Protein AF-A0A4Q5LNI3-F1 (afdb_monomer)

Mean predicted aligned error: 9.98 Å

Structure (mmCIF, N/CA/C/O backbone):
data_AF-A0A4Q5LNI3-F1
#
_entry.id   AF-A0A4Q5LNI3-F1
#
loop_
_atom_site.group_PDB
_atom_site.id
_atom_site.type_symbol
_atom_site.label_atom_id
_atom_site.label_alt_id
_atom_site.label_comp_id
_atom_site.label_asym_id
_atom_site.label_entity_id
_atom_site.label_seq_id
_atom_site.pdbx_PDB_ins_code
_atom_site.Cartn_x
_atom_site.Cartn_y
_atom_site.Cartn_z
_atom_site.occupancy
_atom_site.B_iso_or_equiv
_atom_site.auth_seq_id
_atom_site.auth_comp_id
_atom_site.auth_asym_id
_atom_site.auth_atom_id
_atom_site.pdbx_PDB_model_num
ATOM 1 N N . MET A 1 1 ? 45.271 51.015 -25.704 1.00 35.38 1 MET A N 1
ATOM 2 C CA . MET A 1 1 ? 46.399 51.239 -26.641 1.00 35.38 1 MET A CA 1
ATOM 3 C C . MET A 1 1 ? 47.515 50.268 -26.246 1.00 35.38 1 MET A C 1
ATOM 5 O O . MET A 1 1 ? 47.904 50.309 -25.094 1.00 35.38 1 MET A O 1
ATOM 9 N N . LYS A 1 2 ? 47.741 49.176 -27.008 1.00 35.06 2 LYS A N 1
ATOM 10 C CA . LYS A 1 2 ? 48.962 48.894 -27.824 1.00 35.06 2 LYS A CA 1
ATOM 11 C C . LYS A 1 2 ? 50.267 49.174 -27.033 1.00 35.06 2 LYS A C 1
ATOM 13 O O . LYS A 1 2 ? 50.445 50.313 -26.642 1.00 35.06 2 LYS A O 1
ATOM 18 N N . LYS A 1 3 ? 51.233 48.271 -26.796 1.00 32.59 3 LYS A N 1
ATOM 19 C CA . LYS A 1 3 ? 51.842 47.170 -27.586 1.00 32.59 3 LYS A CA 1
ATOM 20 C C . LYS A 1 3 ? 52.543 46.179 -26.620 1.00 32.59 3 LYS A C 1
ATOM 22 O O . LYS A 1 3 ? 53.008 46.601 -25.573 1.00 32.59 3 LYS A O 1
ATOM 27 N N . LEU A 1 4 ? 52.470 44.865 -26.847 1.00 38.88 4 LEU A N 1
ATOM 28 C CA . LEU A 1 4 ? 53.516 44.003 -27.440 1.00 38.88 4 LEU A CA 1
ATOM 29 C C . LEU A 1 4 ? 54.930 44.157 -26.830 1.00 38.88 4 LEU A C 1
ATOM 31 O O . LEU A 1 4 ? 55.641 45.099 -27.169 1.00 38.88 4 LEU A O 1
ATOM 35 N N . ILE A 1 5 ? 55.357 43.171 -26.031 1.00 39.84 5 ILE A N 1
ATOM 36 C CA . ILE A 1 5 ? 56.771 42.836 -25.805 1.00 39.84 5 ILE A CA 1
ATOM 37 C C . ILE A 1 5 ? 56.945 41.342 -26.097 1.00 39.84 5 ILE A C 1
ATOM 39 O O . ILE A 1 5 ? 56.262 40.492 -25.531 1.00 39.84 5 ILE A O 1
ATOM 43 N N . PHE A 1 6 ? 57.844 41.076 -27.038 1.00 37.91 6 PHE A N 1
ATOM 44 C CA . PHE A 1 6 ? 58.367 39.780 -27.451 1.00 37.91 6 PHE A CA 1
ATOM 45 C C . PHE A 1 6 ? 59.518 39.416 -26.501 1.00 37.91 6 PHE A C 1
ATOM 47 O O . PHE A 1 6 ? 60.399 40.252 -26.305 1.00 37.91 6 PHE A O 1
ATOM 54 N N . ILE A 1 7 ? 59.562 38.197 -25.954 1.00 40.41 7 ILE A N 1
ATOM 55 C CA . ILE A 1 7 ? 60.791 37.651 -25.354 1.00 40.41 7 ILE A CA 1
ATOM 56 C C . ILE A 1 7 ? 61.081 36.272 -25.945 1.00 40.41 7 ILE A C 1
ATOM 58 O O . ILE A 1 7 ? 60.211 35.409 -26.043 1.00 40.41 7 ILE A O 1
ATOM 62 N N . MET A 1 8 ? 62.336 36.157 -26.381 1.00 33.81 8 MET A N 1
ATOM 63 C CA . MET A 1 8 ? 62.997 35.027 -27.016 1.00 33.81 8 MET A CA 1
ATOM 64 C C . MET A 1 8 ? 63.130 33.789 -26.123 1.00 33.81 8 MET A C 1
ATOM 66 O O . MET A 1 8 ? 63.242 33.856 -24.904 1.00 33.81 8 MET A O 1
ATOM 70 N N . VAL A 1 9 ? 63.218 32.674 -26.844 1.00 42.59 9 VAL A N 1
ATOM 71 C CA . VAL A 1 9 ? 63.648 31.318 -26.492 1.00 42.59 9 VAL A CA 1
ATOM 72 C C . VAL A 1 9 ? 64.916 31.264 -25.629 1.00 42.59 9 VAL A C 1
ATOM 74 O O . VAL A 1 9 ? 65.899 31.933 -25.930 1.00 42.59 9 VAL A O 1
ATOM 77 N N . LEU A 1 10 ? 64.941 30.325 -24.675 1.00 35.72 10 LEU A N 1
ATOM 78 C CA . LEU A 1 10 ? 66.159 29.635 -24.240 1.00 35.72 10 LEU A CA 1
ATOM 79 C C . LEU A 1 10 ? 65.867 28.137 -24.064 1.00 35.72 10 LEU A C 1
ATOM 81 O O . LEU A 1 10 ? 65.016 27.734 -23.275 1.00 35.72 10 LEU A O 1
ATOM 85 N N . PHE A 1 11 ? 66.585 27.329 -24.845 1.00 39.09 11 PHE A N 1
ATOM 86 C CA . PHE A 1 11 ? 66.716 25.885 -24.690 1.00 39.09 11 PHE A CA 1
ATOM 87 C C . PHE A 1 11 ? 67.568 25.575 -23.452 1.00 39.09 11 PHE A C 1
ATOM 89 O O . PHE A 1 11 ? 68.676 26.090 -23.329 1.00 39.09 11 PHE A O 1
ATOM 96 N N . ALA A 1 12 ? 67.112 24.651 -22.608 1.00 35.78 12 ALA A N 1
ATOM 97 C CA . ALA A 1 12 ? 67.992 23.855 -21.760 1.00 35.78 12 ALA A CA 1
ATOM 98 C C . ALA A 1 12 ? 67.413 22.442 -21.630 1.00 35.78 12 ALA A C 1
ATOM 100 O O . ALA A 1 12 ? 66.270 22.243 -21.221 1.00 35.78 12 ALA A O 1
ATOM 101 N N . ALA A 1 13 ? 68.211 21.475 -22.070 1.00 40.91 13 ALA A N 1
ATOM 102 C CA . ALA A 1 13 ? 67.906 20.058 -22.119 1.00 40.91 13 ALA A CA 1
ATOM 103 C C . ALA A 1 13 ? 67.798 19.432 -20.722 1.00 40.91 13 ALA A C 1
ATOM 105 O O . ALA A 1 13 ? 68.581 19.763 -19.836 1.00 40.91 13 ALA A O 1
ATOM 106 N N . CYS A 1 14 ? 66.938 18.421 -20.579 1.00 31.03 14 CYS A N 1
ATOM 107 C CA . CYS A 1 14 ? 67.191 17.328 -19.646 1.00 31.03 14 CYS A CA 1
ATOM 108 C C . CYS A 1 14 ? 66.670 16.000 -20.209 1.00 31.03 14 CYS A C 1
ATOM 110 O O . CYS A 1 14 ? 65.587 15.920 -20.784 1.00 31.03 14 CYS A O 1
ATOM 112 N N . LYS A 1 15 ? 67.532 14.991 -20.087 1.00 35.25 15 LYS A N 1
ATOM 113 C CA . LYS A 1 15 ? 67.453 13.636 -20.638 1.00 35.25 15 LYS A CA 1
ATOM 114 C C . LYS A 1 15 ? 66.282 12.833 -20.056 1.00 35.25 15 LYS A C 1
ATOM 116 O O . LYS A 1 15 ? 65.996 12.925 -18.866 1.00 35.25 15 LYS A O 1
ATOM 121 N N . SER A 1 16 ? 65.681 11.991 -20.896 1.00 40.59 16 SER A N 1
ATOM 122 C CA . SER A 1 16 ? 64.729 10.941 -20.513 1.00 40.59 16 SER A CA 1
ATOM 123 C C . SER A 1 16 ? 65.328 9.920 -19.538 1.00 40.59 16 SER A C 1
ATOM 125 O O . SER A 1 16 ? 66.501 9.569 -19.691 1.00 40.59 16 SER A O 1
ATOM 127 N N . PRO A 1 17 ? 64.506 9.317 -18.664 1.00 37.16 17 PRO A N 1
ATOM 128 C CA . PRO A 1 17 ? 64.706 7.958 -18.197 1.00 37.16 17 PRO A CA 1
ATOM 129 C C . PRO A 1 17 ? 63.716 6.978 -18.848 1.00 37.16 17 PRO A C 1
ATOM 131 O O . PRO A 1 17 ? 62.641 7.336 -19.329 1.00 37.16 17 PRO A O 1
ATOM 134 N N . GLU A 1 18 ? 64.160 5.729 -18.889 1.00 33.50 18 GLU A N 1
ATOM 135 C CA . GLU A 1 18 ? 63.644 4.596 -19.647 1.00 33.50 18 GLU A CA 1
ATOM 136 C C . GLU A 1 18 ? 62.251 4.105 -19.228 1.00 33.50 18 GLU A C 1
ATOM 138 O O . GLU A 1 18 ? 61.851 4.144 -18.064 1.00 33.50 18 GLU A O 1
ATOM 143 N N . LYS A 1 19 ? 61.550 3.545 -20.222 1.00 37.56 19 LYS A N 1
ATOM 144 C CA . LYS A 1 19 ? 60.344 2.727 -20.069 1.00 37.56 19 LYS A CA 1
ATOM 145 C C . LYS A 1 19 ? 60.609 1.549 -19.127 1.00 37.56 19 LYS A C 1
ATOM 147 O O . LYS A 1 19 ? 61.429 0.688 -19.439 1.00 37.56 19 LYS A O 1
ATOM 152 N N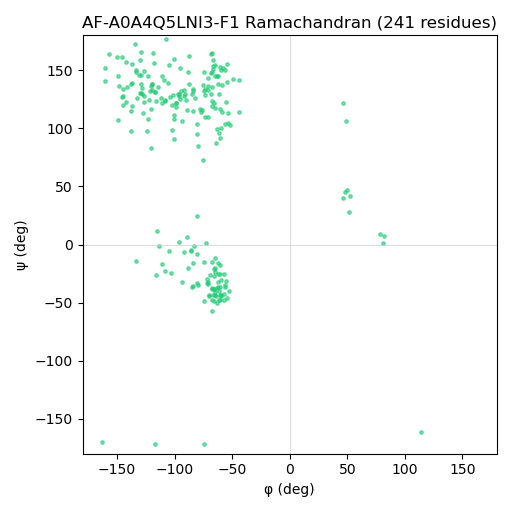 . LYS A 1 20 ? 59.828 1.445 -18.049 1.00 34.06 20 LYS A N 1
ATOM 153 C CA . LYS A 1 20 ? 59.578 0.166 -17.375 1.00 34.06 20 LYS A CA 1
ATOM 154 C C . LYS A 1 20 ? 58.328 -0.477 -17.965 1.00 34.06 20 LYS A C 1
ATOM 156 O O . LYS A 1 20 ? 57.324 0.186 -18.189 1.00 34.06 20 LYS A O 1
ATOM 161 N N . VAL A 1 21 ? 58.470 -1.761 -18.265 1.00 36.38 21 VAL A N 1
ATOM 162 C CA . VAL A 1 21 ? 57.451 -2.669 -18.789 1.00 36.38 21 VAL A CA 1
ATOM 163 C C . VAL A 1 21 ? 56.390 -2.890 -17.715 1.00 36.38 21 VAL A C 1
ATOM 165 O O . VAL A 1 21 ? 56.719 -3.316 -16.608 1.00 36.38 21 VAL A O 1
ATOM 168 N N . ASP A 1 22 ? 55.137 -2.590 -18.051 1.00 34.41 22 ASP A N 1
ATOM 169 C CA . ASP A 1 22 ? 53.986 -2.800 -17.180 1.00 34.41 22 ASP A CA 1
ATOM 170 C C . ASP A 1 22 ? 53.733 -4.295 -16.962 1.00 34.41 22 ASP A C 1
ATOM 172 O O . ASP A 1 22 ? 53.466 -5.066 -17.888 1.00 34.41 22 ASP A O 1
ATOM 176 N N . THR A 1 23 ? 53.813 -4.701 -15.700 1.00 34.03 23 THR A N 1
ATOM 177 C CA . THR A 1 23 ? 53.378 -6.007 -15.218 1.00 34.03 23 THR A CA 1
ATOM 178 C C . THR A 1 23 ? 51.863 -6.109 -15.378 1.00 34.03 23 THR A C 1
ATOM 180 O O . THR A 1 23 ? 51.114 -5.316 -14.810 1.00 34.03 23 THR A O 1
ATOM 183 N N . VAL A 1 24 ? 51.405 -7.112 -16.129 1.00 36.47 24 VAL A N 1
ATOM 184 C CA . VAL A 1 24 ? 49.990 -7.475 -16.266 1.00 36.47 24 VAL A CA 1
ATOM 185 C C . VAL A 1 24 ? 49.445 -7.885 -14.896 1.00 36.47 24 VAL A C 1
ATOM 187 O O . VAL A 1 24 ? 49.579 -9.033 -14.470 1.00 36.47 24 VAL A O 1
ATOM 190 N N . VAL A 1 25 ? 48.805 -6.946 -14.201 1.00 36.31 25 VAL A N 1
ATOM 191 C CA . VAL A 1 25 ? 47.873 -7.269 -13.124 1.00 36.31 25 VAL A CA 1
ATOM 192 C C . VAL A 1 25 ? 46.620 -7.802 -13.807 1.00 36.31 25 VAL A C 1
ATOM 194 O O . VAL A 1 25 ? 45.906 -7.074 -14.494 1.00 36.31 25 VAL A O 1
ATOM 197 N N . LYS A 1 26 ? 46.378 -9.110 -13.671 1.00 34.44 26 LYS A N 1
ATOM 198 C CA . LYS A 1 26 ? 45.075 -9.711 -13.967 1.00 34.44 26 LYS A CA 1
ATOM 199 C C . LYS A 1 26 ? 44.067 -9.120 -12.985 1.00 34.44 26 LYS A C 1
ATOM 201 O O . LYS A 1 26 ? 43.813 -9.696 -11.927 1.00 34.44 26 LYS A O 1
ATOM 206 N N . ASP A 1 27 ? 43.487 -7.986 -13.357 1.00 34.66 27 ASP A N 1
ATOM 207 C CA . ASP A 1 27 ? 42.228 -7.540 -12.790 1.00 34.66 27 ASP A CA 1
ATOM 208 C C . ASP A 1 27 ? 41.204 -8.625 -13.093 1.00 34.66 27 ASP A C 1
ATOM 210 O O . ASP A 1 27 ? 40.686 -8.778 -14.203 1.00 34.66 27 ASP A O 1
ATOM 214 N N . THR A 1 28 ? 40.949 -9.437 -12.075 1.00 37.69 28 THR A N 1
ATOM 215 C CA . THR A 1 28 ? 39.833 -10.367 -12.067 1.00 37.69 28 THR A CA 1
ATOM 216 C C . THR A 1 28 ? 38.600 -9.513 -11.815 1.00 37.69 28 THR A C 1
ATOM 218 O O . THR A 1 28 ? 38.045 -9.492 -10.720 1.00 37.69 28 THR A O 1
ATOM 221 N N . VAL A 1 29 ? 38.199 -8.744 -12.832 1.00 38.59 29 VAL A N 1
ATOM 222 C CA . VAL A 1 29 ? 36.877 -8.136 -12.877 1.00 38.59 29 VAL A CA 1
ATOM 223 C C . VAL A 1 29 ? 35.923 -9.312 -12.920 1.00 38.59 29 VAL A C 1
ATOM 225 O O . VAL A 1 29 ? 35.729 -9.948 -13.960 1.00 38.59 29 VAL A O 1
ATOM 228 N N . ALA A 1 30 ? 35.362 -9.643 -11.761 1.00 37.97 30 ALA A N 1
ATOM 229 C CA . ALA A 1 30 ? 34.148 -10.418 -11.695 1.00 37.97 30 ALA A CA 1
ATOM 230 C C . ALA A 1 30 ? 33.151 -9.704 -12.610 1.00 37.97 30 ALA A C 1
ATOM 232 O O . ALA A 1 30 ? 32.626 -8.644 -12.272 1.00 37.97 30 ALA A O 1
ATOM 233 N N . LYS A 1 31 ? 32.947 -10.252 -13.812 1.00 35.53 31 LYS A N 1
ATOM 234 C CA . LYS A 1 31 ? 31.817 -9.907 -14.661 1.00 35.53 31 LYS A CA 1
ATOM 235 C C . LYS A 1 31 ? 30.586 -10.281 -13.853 1.00 35.53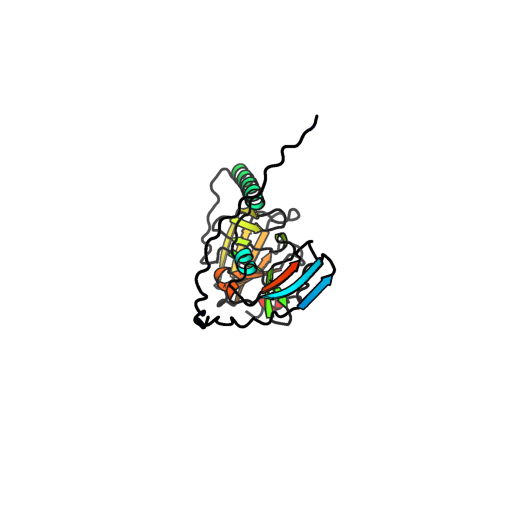 31 LYS A C 1
ATOM 237 O O . LYS A 1 31 ? 30.137 -11.425 -13.888 1.00 35.53 31 LYS A O 1
ATOM 242 N N . THR A 1 32 ? 30.064 -9.326 -13.093 1.00 43.41 32 THR A N 1
ATOM 243 C CA . THR A 1 32 ? 28.687 -9.349 -12.632 1.00 43.41 32 THR A CA 1
ATOM 244 C C . THR A 1 32 ? 27.866 -9.516 -13.894 1.00 43.41 32 THR A C 1
ATOM 246 O O . THR A 1 32 ? 27.797 -8.626 -14.739 1.00 43.41 32 THR A O 1
ATOM 249 N N . LYS A 1 33 ? 27.366 -10.737 -14.076 1.00 42.56 33 LYS A N 1
ATOM 250 C CA . LYS A 1 33 ? 26.472 -11.138 -15.153 1.00 42.56 33 LYS A CA 1
ATOM 251 C C . LYS A 1 33 ? 25.428 -10.027 -15.276 1.00 42.56 33 LYS A C 1
ATOM 253 O O . LYS A 1 33 ? 24.705 -9.794 -14.308 1.00 42.56 33 LYS A O 1
ATOM 258 N N . HIS A 1 34 ? 25.414 -9.289 -16.391 1.00 49.88 34 HIS A N 1
ATOM 259 C CA . HIS A 1 34 ? 24.340 -8.334 -16.647 1.00 49.88 34 HIS A CA 1
ATOM 260 C C . HIS A 1 34 ? 23.045 -9.130 -16.509 1.00 49.88 34 HIS A C 1
ATOM 262 O O . HIS A 1 34 ? 22.837 -10.097 -17.237 1.00 49.88 34 HIS A O 1
ATOM 268 N N . ALA A 1 35 ? 22.243 -8.815 -15.493 1.00 60.75 35 ALA A N 1
ATOM 269 C CA . ALA A 1 35 ? 20.913 -9.378 -15.403 1.00 60.75 35 ALA A CA 1
ATOM 270 C C . ALA A 1 35 ? 20.190 -8.914 -16.668 1.00 60.75 35 ALA A C 1
ATOM 272 O O . ALA A 1 35 ? 20.066 -7.707 -16.874 1.00 60.75 35 ALA A O 1
ATOM 273 N N . ASP A 1 36 ? 19.797 -9.850 -17.533 1.00 67.44 36 ASP A N 1
ATOM 274 C CA . ASP A 1 36 ? 18.999 -9.538 -18.713 1.00 67.44 36 ASP A CA 1
ATOM 275 C C . ASP A 1 36 ? 17.728 -8.829 -18.234 1.00 67.44 36 ASP A C 1
ATOM 277 O O . ASP A 1 36 ? 16.835 -9.437 -17.635 1.00 67.44 36 ASP A O 1
ATOM 281 N N . THR A 1 37 ? 17.683 -7.508 -18.410 1.00 81.31 37 THR A N 1
ATOM 282 C CA . THR A 1 37 ? 16.528 -6.696 -18.042 1.00 81.31 37 THR A CA 1
ATOM 283 C C . THR A 1 37 ? 15.360 -7.123 -18.920 1.00 81.31 37 THR A C 1
ATOM 285 O O . THR A 1 37 ? 15.402 -6.987 -20.143 1.00 81.31 37 THR A O 1
ATOM 288 N N . ALA A 1 38 ? 14.304 -7.646 -18.303 1.00 91.62 38 ALA A N 1
ATOM 289 C CA . ALA A 1 38 ? 13.110 -8.060 -19.023 1.00 91.62 38 ALA A CA 1
ATOM 290 C C . ALA A 1 38 ? 12.241 -6.831 -19.324 1.00 91.62 38 ALA A C 1
ATOM 292 O O . ALA A 1 38 ? 11.458 -6.394 -18.480 1.00 91.62 38 ALA A O 1
ATOM 293 N N . PHE A 1 39 ? 12.401 -6.259 -20.519 1.00 94.12 39 PHE A N 1
ATOM 294 C CA . PHE A 1 39 ? 11.595 -5.130 -20.985 1.00 94.12 39 PHE A CA 1
ATOM 295 C C . PHE A 1 39 ? 10.184 -5.579 -21.384 1.00 94.12 39 PHE A C 1
ATOM 297 O O . PHE A 1 39 ? 10.007 -6.534 -22.137 1.00 94.12 39 PHE A O 1
ATOM 304 N N . LEU A 1 40 ? 9.186 -4.850 -20.893 1.00 94.25 40 LEU A N 1
ATOM 305 C CA . LEU A 1 40 ? 7.785 -4.913 -21.311 1.00 94.25 40 LEU A CA 1
ATOM 306 C C . LEU A 1 40 ? 7.492 -3.868 -22.395 1.00 94.25 40 LEU A C 1
ATOM 308 O O . LEU A 1 40 ? 6.679 -4.107 -23.282 1.00 94.25 40 LEU A O 1
ATOM 312 N N . LEU A 1 41 ? 8.181 -2.726 -22.330 1.00 93.88 41 LEU A N 1
ATOM 313 C CA . LEU A 1 41 ? 8.150 -1.657 -23.322 1.00 93.88 41 LEU A CA 1
ATOM 314 C C . LEU A 1 41 ? 9.510 -0.960 -23.353 1.00 93.88 41 LEU A C 1
ATOM 316 O O . LEU A 1 41 ? 10.160 -0.797 -22.319 1.00 93.88 41 LEU A O 1
ATOM 320 N N . ARG A 1 42 ? 9.938 -0.528 -24.539 1.00 93.19 42 ARG A N 1
ATOM 321 C CA . ARG A 1 42 ? 11.121 0.315 -24.710 1.00 93.19 42 ARG A CA 1
ATOM 322 C C . ARG A 1 42 ? 10.930 1.227 -25.917 1.00 93.19 42 ARG A C 1
ATOM 324 O O . ARG A 1 42 ? 11.008 0.758 -27.048 1.00 93.19 42 ARG A O 1
ATOM 331 N N . ASP A 1 43 ? 10.703 2.510 -25.663 1.00 90.44 43 ASP A N 1
ATOM 332 C CA . ASP A 1 43 ? 10.612 3.555 -26.682 1.00 90.44 43 ASP A CA 1
ATOM 333 C C . ASP A 1 43 ? 11.820 4.492 -26.569 1.00 90.44 43 ASP A C 1
ATOM 335 O O . ASP A 1 43 ? 12.100 5.077 -25.517 1.00 90.44 43 ASP A O 1
ATOM 339 N N . VAL A 1 44 ? 12.576 4.596 -27.661 1.00 90.69 44 VAL A N 1
ATOM 340 C CA . VAL A 1 44 ? 13.807 5.385 -27.732 1.00 90.69 44 VAL A CA 1
ATOM 341 C C . VAL A 1 44 ? 13.715 6.313 -28.929 1.00 90.69 44 VAL A C 1
ATOM 343 O O . VAL A 1 44 ? 13.753 5.875 -30.078 1.00 90.69 44 VAL A O 1
ATOM 346 N N . LYS A 1 45 ? 13.644 7.615 -28.654 1.00 88.81 45 LYS A N 1
ATOM 347 C CA . LYS A 1 45 ? 13.653 8.679 -29.664 1.00 88.81 45 LYS A CA 1
ATOM 348 C C . LYS A 1 45 ? 14.710 9.715 -29.290 1.00 88.81 45 LYS A C 1
ATOM 350 O O . LYS A 1 45 ? 15.236 9.727 -28.177 1.00 88.81 45 LYS A O 1
ATOM 355 N N . LYS A 1 46 ? 15.069 10.600 -30.221 1.00 88.25 46 LYS A N 1
ATOM 356 C CA . LYS A 1 46 ? 16.060 11.651 -29.946 1.00 88.25 46 LYS A CA 1
ATOM 357 C C . LYS A 1 46 ? 15.579 12.522 -28.776 1.00 88.25 46 LYS A C 1
ATOM 359 O O . LYS A 1 46 ? 14.591 13.228 -28.911 1.00 88.25 46 LYS A O 1
ATOM 364 N N . GLY A 1 47 ? 16.292 12.468 -27.650 1.00 85.50 47 GLY A N 1
ATOM 365 C CA . GLY A 1 47 ? 15.954 13.229 -26.442 1.00 85.50 47 GLY A CA 1
ATOM 366 C C . GLY A 1 47 ? 14.855 12.619 -25.563 1.00 85.50 47 GLY A C 1
ATOM 367 O O . GLY A 1 47 ? 14.554 13.201 -24.531 1.00 85.50 47 GLY A O 1
ATOM 368 N N . PHE A 1 48 ? 14.307 11.453 -25.917 1.00 87.62 48 PHE A N 1
ATOM 369 C CA . PHE A 1 48 ? 13.242 10.786 -25.166 1.00 87.62 48 PHE A CA 1
ATOM 370 C C . PHE A 1 48 ? 13.593 9.318 -24.917 1.00 87.62 48 PHE A C 1
ATOM 372 O O . PHE A 1 48 ? 13.977 8.584 -25.832 1.00 87.62 48 PHE A O 1
ATOM 379 N N . TYR A 1 49 ? 13.461 8.895 -23.664 1.00 91.00 49 TYR A N 1
ATOM 380 C CA . TYR A 1 49 ? 13.663 7.510 -23.264 1.00 91.00 49 TYR A CA 1
ATOM 381 C C . TYR A 1 49 ? 12.584 7.105 -22.270 1.00 91.00 49 TYR A C 1
ATOM 383 O O . TYR A 1 49 ? 12.551 7.617 -21.147 1.00 91.00 49 TYR A O 1
ATOM 391 N N . HIS A 1 50 ? 11.752 6.158 -22.692 1.00 93.38 50 HIS A N 1
ATOM 392 C CA . HIS A 1 50 ? 10.718 5.534 -21.881 1.00 93.38 50 HIS A CA 1
ATOM 393 C C . HIS A 1 50 ? 10.888 4.021 -21.935 1.00 93.38 50 HIS A C 1
ATOM 395 O O . HIS A 1 50 ? 11.020 3.424 -23.005 1.00 93.38 50 HIS A O 1
ATOM 401 N N . ALA A 1 51 ? 10.935 3.390 -20.772 1.00 94.62 51 ALA A N 1
ATOM 402 C CA . ALA A 1 51 ? 11.051 1.952 -20.669 1.00 94.62 51 ALA A CA 1
ATOM 403 C C . ALA A 1 51 ? 10.200 1.434 -19.522 1.00 94.62 51 ALA A C 1
ATOM 405 O O . ALA A 1 51 ? 10.257 1.951 -18.408 1.00 94.62 51 ALA A O 1
ATOM 406 N N . ILE A 1 52 ? 9.488 0.348 -19.792 1.00 96.56 52 ILE A N 1
ATOM 407 C CA . ILE A 1 52 ? 8.806 -0.435 -18.773 1.00 96.56 52 ILE A CA 1
ATOM 408 C C . ILE A 1 52 ? 9.514 -1.774 -18.696 1.00 96.56 52 ILE A C 1
ATOM 410 O O . ILE A 1 52 ? 9.697 -2.435 -19.719 1.00 96.56 52 ILE A O 1
ATOM 414 N N . TYR A 1 53 ? 9.944 -2.179 -17.509 1.00 97.12 53 TYR A N 1
ATOM 415 C CA . TYR A 1 53 ? 10.699 -3.416 -17.335 1.00 97.12 53 TYR A CA 1
ATOM 416 C C . TYR A 1 53 ? 10.463 -4.053 -15.970 1.00 97.12 53 TYR A C 1
ATOM 418 O O . TYR A 1 53 ? 10.007 -3.403 -15.032 1.00 97.12 53 TYR A O 1
ATOM 426 N N . ILE A 1 54 ? 10.783 -5.343 -15.868 1.00 97.81 54 ILE A N 1
ATOM 427 C CA . ILE A 1 54 ? 10.765 -6.077 -14.603 1.00 97.81 54 ILE A CA 1
ATOM 428 C C . ILE A 1 54 ? 12.140 -5.954 -13.946 1.00 97.81 54 ILE A C 1
ATOM 430 O O . ILE A 1 54 ? 13.139 -6.456 -14.468 1.00 97.81 54 ILE A O 1
ATOM 434 N N . GLU A 1 55 ? 12.177 -5.310 -12.786 1.00 97.06 55 GLU A N 1
ATOM 435 C CA . GLU A 1 55 ? 13.339 -5.210 -11.916 1.00 97.06 55 GLU A CA 1
ATOM 436 C C . GLU A 1 55 ? 13.354 -6.369 -10.914 1.00 97.06 55 GLU A C 1
ATOM 438 O O . GLU A 1 55 ? 12.407 -6.589 -10.153 1.00 97.06 55 GLU A O 1
ATOM 443 N N . LYS A 1 56 ? 14.466 -7.105 -10.909 1.00 96.38 56 LYS A N 1
ATOM 444 C CA . LYS A 1 56 ? 14.699 -8.254 -10.023 1.00 96.38 56 LYS A CA 1
ATOM 445 C C . LYS A 1 56 ? 15.778 -7.985 -8.979 1.00 96.38 56 LYS A C 1
ATOM 447 O O . LYS A 1 56 ? 15.890 -8.697 -7.984 1.00 96.38 56 LYS A O 1
ATOM 452 N N . ASN A 1 57 ? 16.590 -6.955 -9.186 1.00 95.50 57 ASN A N 1
ATOM 453 C CA . ASN A 1 57 ? 17.631 -6.569 -8.258 1.00 95.50 57 ASN A CA 1
ATOM 454 C C . ASN A 1 57 ? 17.031 -5.760 -7.104 1.00 95.50 57 ASN A C 1
ATOM 456 O O . ASN A 1 57 ? 16.772 -4.565 -7.226 1.00 95.50 57 ASN A O 1
ATOM 460 N N . ARG A 1 58 ? 16.885 -6.396 -5.938 1.00 94.94 58 ARG A N 1
ATOM 461 C CA . ARG A 1 58 ? 16.361 -5.750 -4.720 1.00 94.94 58 ARG A CA 1
ATOM 462 C C . ARG A 1 58 ? 17.233 -4.598 -4.207 1.00 94.94 58 ARG A C 1
ATOM 464 O O . ARG A 1 58 ? 16.768 -3.776 -3.424 1.00 94.94 58 ARG A O 1
ATOM 471 N N . SER A 1 59 ? 18.481 -4.503 -4.668 1.00 95.00 59 SER A N 1
ATOM 472 C CA . SER A 1 59 ? 19.387 -3.393 -4.352 1.00 95.00 59 SER A CA 1
ATOM 473 C C . SER A 1 59 ? 19.230 -2.180 -5.278 1.00 95.00 59 SER A C 1
ATOM 475 O O . SER A 1 59 ? 19.898 -1.163 -5.041 1.00 95.00 59 SER A O 1
ATOM 477 N N . ALA A 1 60 ? 18.391 -2.271 -6.318 1.00 94.88 60 ALA A N 1
ATOM 478 C CA . ALA A 1 60 ? 18.128 -1.183 -7.254 1.00 94.88 60 ALA A CA 1
ATOM 479 C C . ALA A 1 60 ? 17.534 0.045 -6.543 1.00 94.88 60 ALA A C 1
ATOM 481 O O . ALA A 1 60 ? 16.900 -0.056 -5.486 1.00 94.88 60 ALA A O 1
ATOM 482 N N . SER A 1 61 ? 17.759 1.232 -7.108 1.00 94.38 61 SER A N 1
ATOM 483 C CA . SER A 1 61 ? 17.322 2.494 -6.500 1.00 94.38 61 SER A CA 1
ATOM 484 C C . SER A 1 61 ? 15.803 2.580 -6.364 1.00 94.38 61 SER A C 1
ATOM 486 O O . SER A 1 61 ? 15.324 3.141 -5.387 1.00 94.38 61 SER A O 1
ATOM 488 N N . GLN A 1 62 ? 15.055 1.969 -7.280 1.00 94.56 62 GLN A N 1
ATOM 489 C CA . GLN A 1 62 ? 13.594 1.946 -7.304 1.00 94.56 62 GLN A CA 1
ATOM 490 C C . GLN A 1 62 ? 13.020 1.201 -6.093 1.00 94.56 62 GLN A C 1
ATOM 492 O O . GLN A 1 62 ? 12.123 1.716 -5.430 1.00 94.56 62 GLN A O 1
ATOM 497 N N . TYR A 1 63 ? 13.597 0.048 -5.732 1.00 96.00 63 TYR A N 1
ATOM 498 C CA . TYR A 1 63 ? 13.249 -0.659 -4.494 1.00 96.00 63 TYR A CA 1
ATOM 499 C C . TYR A 1 63 ? 13.542 0.196 -3.262 1.00 96.00 63 TYR A C 1
ATOM 501 O O . TYR A 1 63 ? 12.690 0.344 -2.390 1.00 96.00 63 TYR A O 1
ATOM 509 N N . LYS A 1 64 ? 14.736 0.795 -3.194 1.00 94.69 64 LYS A N 1
ATOM 510 C CA . LYS A 1 64 ? 15.135 1.646 -2.062 1.00 94.69 64 LYS A CA 1
ATOM 511 C C . LYS A 1 64 ? 14.245 2.877 -1.915 1.00 94.69 64 LYS A C 1
ATOM 513 O O . LYS A 1 64 ? 13.975 3.293 -0.793 1.00 94.69 64 LYS A O 1
ATOM 518 N N . TRP A 1 65 ? 13.822 3.454 -3.033 1.00 92.75 65 TRP A N 1
ATOM 519 C CA . TRP A 1 65 ? 12.916 4.590 -3.075 1.00 92.75 65 TRP A CA 1
ATOM 520 C C . TRP A 1 65 ? 11.520 4.192 -2.582 1.00 92.75 65 TRP A C 1
ATOM 522 O O . TRP A 1 65 ? 11.080 4.723 -1.564 1.00 92.75 65 TRP A O 1
ATOM 532 N N . LEU A 1 66 ? 10.884 3.188 -3.202 1.00 94.12 66 LEU A N 1
ATOM 533 C CA . LEU A 1 66 ? 9.526 2.752 -2.850 1.00 94.12 66 LEU A CA 1
ATOM 534 C C . LEU A 1 66 ? 9.430 2.260 -1.398 1.00 94.12 66 LEU A C 1
ATOM 536 O O . LEU A 1 66 ? 8.500 2.599 -0.673 1.00 94.12 66 LEU A O 1
ATOM 540 N N . LEU A 1 67 ? 10.411 1.472 -0.950 1.00 95.00 67 LEU A N 1
ATOM 541 C CA . LEU A 1 67 ? 10.432 0.902 0.402 1.00 95.00 67 LEU A CA 1
ATOM 542 C C . LEU A 1 67 ? 11.039 1.857 1.438 1.00 95.00 67 LEU A C 1
ATOM 544 O O . LEU A 1 67 ? 11.029 1.570 2.638 1.00 95.00 67 LEU A O 1
ATOM 548 N N . GLY A 1 68 ? 11.566 3.000 1.000 1.00 92.62 68 GLY A N 1
ATOM 549 C CA . GLY A 1 68 ? 12.196 3.980 1.870 1.00 92.62 68 GLY A CA 1
ATOM 550 C C . GLY A 1 68 ? 11.202 4.658 2.806 1.00 92.62 68 GLY A C 1
ATOM 551 O O . GLY A 1 68 ? 11.547 4.872 3.967 1.00 92.62 68 GLY A O 1
ATOM 552 N N . PHE A 1 69 ? 9.985 4.958 2.326 1.00 90.88 69 PHE A N 1
ATOM 553 C CA . PHE A 1 69 ? 8.997 5.793 3.035 1.00 90.88 69 PHE A CA 1
ATOM 554 C C . PHE A 1 69 ? 9.640 7.073 3.598 1.00 90.88 69 PHE A C 1
ATOM 556 O O . PHE A 1 69 ? 9.405 7.467 4.740 1.00 90.88 69 PHE A O 1
ATOM 563 N N . LYS A 1 70 ? 10.544 7.673 2.817 1.00 86.06 70 LYS A N 1
ATOM 564 C CA . LYS A 1 70 ? 11.235 8.904 3.188 1.00 86.06 70 LYS A CA 1
ATOM 565 C C . LYS A 1 70 ? 10.477 10.073 2.595 1.00 86.06 70 LYS A C 1
ATOM 567 O O . LYS A 1 70 ? 10.193 10.048 1.405 1.00 86.06 70 LYS A O 1
ATOM 572 N N . TYR A 1 71 ? 10.226 11.078 3.419 1.00 85.69 71 TYR A N 1
ATOM 573 C CA . TYR A 1 71 ? 9.721 12.354 2.948 1.00 85.69 71 TYR A CA 1
ATOM 574 C C . TYR A 1 71 ? 10.835 13.117 2.248 1.00 85.69 71 TYR A C 1
ATOM 576 O O . TYR A 1 71 ? 11.925 13.291 2.807 1.00 85.69 71 TYR A O 1
ATOM 584 N N . ASP A 1 72 ? 10.562 13.577 1.035 1.00 85.69 72 ASP A N 1
ATOM 585 C CA . ASP A 1 72 ? 11.350 14.647 0.449 1.00 85.69 72 ASP A CA 1
ATOM 586 C C . ASP A 1 72 ? 11.004 16.004 1.102 1.00 85.69 72 ASP A C 1
ATOM 588 O O . ASP A 1 72 ? 10.328 16.083 2.138 1.00 85.69 72 ASP A O 1
ATOM 592 N N . HIS A 1 73 ? 11.528 17.095 0.542 1.00 87.88 73 HIS A N 1
ATOM 593 C CA . HIS A 1 73 ? 11.234 18.433 1.049 1.00 87.88 73 HIS A CA 1
ATOM 594 C C . HIS A 1 73 ? 9.732 18.760 0.994 1.00 87.88 73 HIS A C 1
ATOM 596 O O . HIS A 1 73 ? 9.192 19.278 1.972 1.00 87.88 73 HIS A O 1
ATOM 602 N N . TYR A 1 74 ? 9.063 18.443 -0.115 1.00 86.81 74 TYR A N 1
ATOM 603 C CA . TYR A 1 74 ? 7.649 18.740 -0.327 1.00 86.81 74 TYR A CA 1
ATOM 604 C C . TYR A 1 74 ? 6.763 17.878 0.569 1.00 86.81 74 TYR A C 1
ATOM 606 O O . TYR A 1 74 ? 5.892 18.416 1.254 1.00 86.81 74 TYR A O 1
ATOM 614 N N . ASP A 1 75 ? 7.055 16.582 0.670 1.00 89.31 75 ASP A N 1
ATOM 615 C CA . ASP A 1 75 ? 6.381 15.669 1.592 1.00 89.31 75 ASP A CA 1
ATOM 616 C C . ASP A 1 75 ? 6.493 16.155 3.037 1.00 89.31 75 ASP A C 1
ATOM 618 O O . ASP A 1 75 ? 5.522 16.134 3.790 1.00 89.31 75 ASP A O 1
ATOM 622 N N . SER A 1 76 ? 7.680 16.625 3.433 1.00 90.75 76 SER A N 1
ATOM 623 C CA . SER A 1 76 ? 7.922 17.132 4.785 1.00 90.75 76 SER A CA 1
ATOM 624 C C . SER A 1 76 ? 7.103 18.389 5.067 1.00 90.75 76 SER A C 1
ATOM 626 O O . SER A 1 76 ? 6.563 18.546 6.164 1.00 90.75 76 SER A O 1
ATOM 628 N N . VAL A 1 77 ? 7.001 19.293 4.089 1.00 90.81 77 VAL A N 1
ATOM 629 C CA . VAL A 1 77 ? 6.154 20.487 4.191 1.00 90.81 77 VAL A CA 1
ATOM 630 C C . VAL A 1 77 ? 4.686 20.076 4.319 1.00 90.81 77 VAL A C 1
ATOM 632 O O . VAL A 1 77 ? 4.035 20.495 5.278 1.00 90.81 77 VAL A O 1
ATOM 635 N N . ASN A 1 78 ? 4.184 19.207 3.438 1.00 88.56 78 ASN A N 1
ATOM 636 C CA . ASN A 1 78 ? 2.782 18.790 3.460 1.00 88.56 78 ASN A CA 1
ATOM 637 C C . ASN A 1 78 ? 2.424 18.015 4.742 1.00 88.56 78 ASN A C 1
ATOM 639 O O . ASN A 1 78 ? 1.435 18.325 5.410 1.00 88.56 78 ASN A O 1
ATOM 643 N N . TYR A 1 79 ? 3.274 17.076 5.169 1.00 90.88 79 TYR A N 1
ATOM 644 C CA . TYR A 1 79 ? 3.105 16.360 6.435 1.00 90.88 79 TYR A CA 1
ATOM 645 C C . TYR A 1 79 ? 2.982 17.328 7.616 1.00 90.88 79 TYR A C 1
ATOM 647 O O . TYR A 1 79 ? 2.108 17.186 8.471 1.00 90.88 79 TYR A O 1
ATOM 655 N N . ASN A 1 80 ? 3.854 18.338 7.675 1.00 91.38 80 ASN A N 1
ATOM 656 C CA . ASN A 1 80 ? 3.841 19.304 8.766 1.00 91.38 80 ASN A CA 1
ATOM 657 C C . ASN A 1 80 ? 2.565 20.152 8.768 1.00 91.38 80 ASN A C 1
ATOM 659 O O . ASN A 1 80 ? 2.031 20.422 9.845 1.00 91.38 80 ASN A O 1
ATOM 663 N N . GLU A 1 81 ? 2.054 20.550 7.603 1.00 89.38 81 GLU A N 1
ATOM 664 C CA . GLU A 1 81 ? 0.793 21.291 7.501 1.00 89.38 81 GLU A CA 1
ATOM 665 C C . GLU A 1 81 ? -0.414 20.434 7.897 1.00 89.38 81 GLU A C 1
ATOM 667 O O . GLU A 1 81 ? -1.207 20.838 8.757 1.00 89.38 81 GLU A O 1
ATOM 672 N N . THR A 1 82 ? -0.521 19.207 7.379 1.00 88.06 82 THR A N 1
ATOM 673 C CA . THR A 1 82 ? -1.608 18.287 7.753 1.00 88.06 82 THR A CA 1
ATOM 674 C C . THR A 1 82 ? -1.568 17.957 9.247 1.00 88.06 82 THR A C 1
ATOM 676 O O . THR A 1 82 ? -2.602 17.984 9.922 1.00 88.06 82 THR A O 1
ATOM 679 N N . TYR A 1 83 ? -0.376 17.767 9.816 1.00 87.75 83 TYR A N 1
ATOM 680 C CA . TYR A 1 83 ? -0.191 17.530 11.244 1.00 87.75 83 TYR A CA 1
ATOM 681 C C . TYR A 1 83 ? -0.533 18.753 12.113 1.00 87.75 83 TYR A C 1
ATOM 683 O O . TYR A 1 83 ? -1.114 18.605 13.193 1.00 87.75 83 TYR A O 1
ATOM 691 N N . LYS A 1 84 ? -0.225 19.982 11.673 1.00 90.12 84 LYS A N 1
ATOM 692 C CA . LYS A 1 84 ? -0.663 21.211 12.365 1.00 90.12 84 LYS A CA 1
ATOM 693 C C . LYS A 1 84 ? -2.187 21.295 12.411 1.00 90.12 84 LYS A C 1
ATOM 695 O O . LYS A 1 84 ? -2.744 21.518 13.487 1.00 90.12 84 LYS A O 1
ATOM 700 N N . ILE A 1 85 ? -2.857 21.069 11.280 1.00 89.06 85 ILE A N 1
ATOM 701 C CA . ILE A 1 85 ? -4.325 21.066 11.191 1.00 89.06 85 ILE A CA 1
ATOM 702 C C . ILE A 1 85 ? -4.913 20.002 12.123 1.00 89.06 85 ILE A C 1
ATOM 704 O O . ILE A 1 85 ? -5.862 20.284 12.860 1.00 89.06 85 ILE A O 1
ATOM 708 N N . LEU A 1 86 ? -4.322 18.804 12.138 1.00 88.69 86 LEU A N 1
ATOM 709 C CA . LEU A 1 86 ? -4.721 17.713 13.020 1.00 88.69 86 LEU A CA 1
ATOM 710 C C . LEU A 1 86 ? -4.651 18.131 14.495 1.00 88.69 86 LEU A C 1
ATOM 712 O O . LEU A 1 86 ? -5.632 17.973 15.217 1.00 88.69 86 LEU A O 1
ATOM 716 N N . LYS A 1 87 ? -3.547 18.751 14.931 1.00 88.00 87 LYS A N 1
ATOM 717 C CA . LYS A 1 87 ? -3.384 19.241 16.313 1.00 88.00 87 LYS A CA 1
ATOM 718 C C . LYS A 1 87 ? -4.376 20.342 16.691 1.00 88.00 87 LYS A C 1
ATOM 720 O O . LYS A 1 87 ? -4.860 20.369 17.819 1.00 88.00 87 LYS A O 1
ATOM 725 N N . VAL A 1 88 ? -4.702 21.247 15.767 1.00 89.69 88 VAL A N 1
ATOM 726 C CA . VAL A 1 88 ? -5.695 22.307 16.019 1.00 89.69 88 VAL A CA 1
ATOM 727 C C . VAL A 1 88 ? -7.094 21.714 16.193 1.00 89.69 88 VAL A C 1
ATOM 729 O O . VAL A 1 88 ? -7.814 22.101 17.116 1.00 89.69 88 VAL A O 1
ATOM 732 N N . LYS A 1 89 ? -7.472 20.752 15.341 1.00 88.50 89 LYS A N 1
ATOM 733 C CA . LYS A 1 89 ? -8.775 20.072 15.404 1.00 88.50 89 LYS A CA 1
ATOM 734 C C . LYS A 1 89 ? -8.885 19.111 16.594 1.00 88.50 89 LYS A C 1
ATOM 736 O O . LYS A 1 89 ? -9.975 18.941 17.136 1.00 88.50 89 LYS A O 1
ATOM 741 N N . HIS A 1 90 ? -7.771 18.525 17.029 1.00 86.19 90 HIS A N 1
ATOM 742 C CA . HIS A 1 90 ? -7.702 17.553 18.119 1.00 86.19 90 HIS A CA 1
ATOM 743 C C . HIS A 1 90 ? -6.787 18.058 19.240 1.00 86.19 90 HIS A C 1
ATOM 745 O O . HIS A 1 90 ? -5.622 17.690 19.340 1.00 86.19 90 HIS A O 1
ATOM 751 N N . ARG A 1 91 ? -7.342 18.902 20.120 1.00 85.00 91 ARG A N 1
ATOM 752 C CA . ARG A 1 91 ? -6.607 19.494 21.257 1.00 85.00 91 ARG A CA 1
ATOM 753 C C . ARG A 1 91 ? -6.155 18.485 22.318 1.00 85.00 91 ARG A C 1
ATOM 755 O O . ARG A 1 91 ? -5.277 18.798 23.115 1.00 85.00 91 ARG A O 1
ATOM 762 N N . LYS A 1 92 ? -6.789 17.313 22.372 1.00 89.69 92 LYS A N 1
ATOM 763 C CA . LYS A 1 92 ? -6.387 16.201 23.243 1.00 89.69 92 LYS A CA 1
ATOM 764 C C . LYS A 1 92 ? -5.503 15.235 22.447 1.00 89.69 92 LYS A C 1
ATOM 766 O O . LYS A 1 92 ? -5.712 15.136 21.236 1.00 89.69 92 LYS A O 1
ATOM 771 N N . PRO A 1 93 ? -4.582 14.502 23.101 1.00 89.69 93 PRO A N 1
ATOM 772 C CA . PRO A 1 93 ? -3.852 13.418 22.453 1.00 89.69 93 PRO A CA 1
ATOM 773 C C . PRO A 1 93 ? -4.803 12.475 21.713 1.00 89.69 93 PRO A C 1
ATOM 775 O O . PRO A 1 93 ? -5.920 12.218 22.178 1.00 89.69 93 PRO A O 1
ATOM 778 N N . LEU A 1 94 ? -4.372 11.993 20.547 1.00 94.00 94 LEU A N 1
ATOM 779 C CA . LEU A 1 94 ? -5.136 11.001 19.803 1.00 94.00 94 LEU A CA 1
ATOM 780 C C . LEU A 1 94 ? -5.226 9.719 20.626 1.00 94.00 94 LEU A C 1
ATOM 782 O O . LEU A 1 94 ? -4.300 9.364 21.351 1.00 94.00 94 LEU A O 1
ATOM 786 N N . LYS A 1 95 ? -6.359 9.029 20.516 1.00 95.06 95 LYS A N 1
ATOM 787 C CA . LYS A 1 95 ? -6.498 7.714 21.127 1.00 95.06 95 LYS A CA 1
ATOM 788 C C . LYS A 1 95 ? -5.596 6.729 20.387 1.00 95.06 95 LYS A C 1
ATOM 790 O O . LYS A 1 95 ? -5.675 6.631 19.165 1.00 95.06 95 LYS A O 1
ATOM 795 N N . GLU A 1 96 ? -4.799 5.997 21.150 1.00 97.56 96 GLU A N 1
ATOM 796 C CA . GLU A 1 96 ? -3.989 4.890 20.657 1.00 97.56 96 GLU A CA 1
ATOM 797 C C . GLU A 1 96 ? -4.782 3.577 20.705 1.00 97.56 96 GLU A C 1
ATOM 799 O O . GLU A 1 96 ? -5.654 3.368 21.559 1.00 97.56 96 GLU A O 1
ATOM 804 N N . TYR A 1 97 ? -4.478 2.696 19.763 1.00 98.19 97 TYR A N 1
ATOM 805 C CA . TYR A 1 97 ? -5.072 1.384 19.587 1.00 98.19 97 TYR A CA 1
ATOM 806 C C . TYR A 1 97 ? -3.967 0.336 19.468 1.00 98.19 97 TYR A C 1
ATOM 808 O O . TYR A 1 97 ? -2.990 0.526 18.745 1.00 98.19 97 TYR A O 1
ATOM 816 N N . ASP A 1 98 ? -4.157 -0.810 20.120 1.00 97.50 98 ASP A N 1
ATOM 817 C CA . ASP A 1 98 ? -3.323 -1.981 19.867 1.00 97.50 98 ASP A CA 1
ATOM 818 C C . ASP A 1 98 ? -3.653 -2.554 18.481 1.00 97.50 98 ASP A C 1
ATOM 820 O O . ASP A 1 98 ? -4.721 -3.132 18.272 1.00 97.50 98 ASP A O 1
ATOM 824 N N . LEU A 1 99 ? -2.715 -2.414 17.540 1.00 97.06 99 LEU A N 1
ATOM 825 C CA . LEU A 1 99 ? -2.844 -2.937 16.178 1.00 97.06 99 LEU A CA 1
ATOM 826 C C . LEU A 1 99 ? -2.721 -4.468 16.086 1.00 97.06 99 LEU A C 1
ATOM 828 O O . LEU A 1 99 ? -2.771 -5.031 14.990 1.00 97.06 99 LEU A O 1
ATOM 832 N N . SER A 1 100 ? -2.547 -5.155 17.218 1.00 95.75 100 SER A N 1
ATOM 833 C CA . SER A 1 100 ? -2.506 -6.613 17.332 1.00 95.75 100 SER A CA 1
ATOM 834 C C . SER A 1 100 ? -1.505 -7.265 16.368 1.00 95.75 100 SER A C 1
ATOM 836 O O . SER A 1 100 ? -1.803 -8.288 15.738 1.00 95.75 100 SER A O 1
ATOM 838 N N . GLY A 1 101 ? -0.332 -6.638 16.240 1.00 92.75 101 GLY A N 1
ATOM 839 C CA . GLY A 1 101 ? 0.783 -7.107 15.418 1.00 92.75 101 GLY A CA 1
ATOM 840 C C . GLY A 1 101 ? 0.703 -6.774 13.925 1.00 92.75 101 GLY A C 1
ATOM 841 O O . GLY A 1 101 ? 1.544 -7.268 13.178 1.00 92.75 101 GLY A O 1
ATOM 842 N N . LEU A 1 102 ? -0.262 -5.964 13.461 1.00 96.81 102 LEU A N 1
ATOM 843 C CA . LEU A 1 102 ? -0.258 -5.520 12.063 1.00 96.81 102 LEU A CA 1
ATOM 844 C C . LEU A 1 102 ? 1.001 -4.688 11.739 1.00 96.81 102 LEU A C 1
ATOM 846 O O . LEU A 1 102 ? 1.368 -3.804 12.520 1.00 96.81 102 LEU A O 1
ATOM 850 N N . PRO A 1 103 ? 1.622 -4.912 10.567 1.00 97.50 103 PRO A N 1
ATOM 851 C CA . PRO A 1 103 ? 2.690 -4.064 10.057 1.00 97.50 103 PRO A CA 1
ATOM 852 C C . PRO A 1 103 ? 2.280 -2.601 9.931 1.00 97.50 103 PRO A C 1
ATOM 854 O O . PRO A 1 103 ? 1.125 -2.265 9.653 1.00 97.50 103 PRO A O 1
ATOM 857 N N . LYS A 1 104 ? 3.268 -1.716 10.082 1.00 97.44 104 LYS A N 1
ATOM 858 C CA . LYS A 1 104 ? 3.037 -0.273 9.995 1.00 97.44 104 LYS A CA 1
ATOM 859 C C . LYS A 1 104 ? 2.974 0.226 8.563 1.00 97.44 104 LYS A C 1
ATOM 861 O O . LYS A 1 104 ? 2.270 1.191 8.311 1.00 97.44 104 LYS A O 1
ATOM 866 N N . GLN A 1 105 ? 3.729 -0.363 7.642 1.00 98.12 105 GLN A N 1
ATOM 867 C CA . GLN A 1 105 ? 3.934 0.179 6.298 1.00 98.12 105 GLN A CA 1
ATOM 868 C C . GLN A 1 105 ? 3.476 -0.825 5.245 1.00 98.12 105 GLN A C 1
ATOM 870 O O . GLN A 1 105 ? 3.822 -2.003 5.307 1.00 98.12 105 GLN A O 1
ATOM 875 N N . TRP A 1 106 ? 2.703 -0.341 4.277 1.00 98.38 106 TRP A N 1
ATOM 876 C CA . TRP A 1 106 ? 1.996 -1.159 3.300 1.00 98.38 106 TRP A CA 1
ATOM 877 C C . TRP A 1 106 ? 2.271 -0.654 1.891 1.00 98.38 106 TRP A C 1
ATOM 879 O O . TRP A 1 106 ? 2.136 0.539 1.609 1.00 98.38 106 TRP A O 1
ATOM 889 N N . VAL A 1 107 ? 2.644 -1.575 1.007 1.00 98.12 107 VAL A N 1
ATOM 890 C CA . VAL A 1 107 ? 3.015 -1.290 -0.382 1.00 98.12 107 VAL A CA 1
ATOM 891 C C . VAL A 1 107 ? 2.026 -1.989 -1.313 1.00 98.12 107 VAL A C 1
ATOM 893 O O . VAL A 1 107 ? 1.745 -3.168 -1.083 1.00 98.12 107 VAL A O 1
ATOM 896 N N . PRO A 1 108 ? 1.449 -1.310 -2.320 1.00 97.62 108 PRO A N 1
ATOM 897 C CA . PRO A 1 108 ? 0.503 -1.963 -3.212 1.00 97.62 108 PRO A CA 1
ATOM 898 C C . PRO A 1 108 ? 1.134 -3.104 -4.005 1.00 97.62 108 PRO A C 1
ATOM 900 O O . PRO A 1 108 ? 2.285 -3.021 -4.440 1.00 97.62 108 PRO A O 1
ATOM 903 N N . LEU A 1 109 ? 0.336 -4.139 -4.244 1.00 98.44 109 LEU A N 1
ATOM 904 C CA . LEU A 1 109 ? 0.629 -5.182 -5.214 1.00 98.44 109 LEU A CA 1
ATOM 905 C C . LEU A 1 109 ? -0.311 -5.065 -6.407 1.00 98.44 109 LEU A C 1
ATOM 907 O O . LEU A 1 109 ? -1.506 -4.814 -6.262 1.00 98.44 109 LEU A O 1
ATOM 911 N N . ASN A 1 110 ? 0.240 -5.315 -7.587 1.00 98.06 110 ASN A N 1
ATOM 912 C CA . ASN A 1 110 ? -0.477 -5.265 -8.850 1.00 98.06 110 ASN A CA 1
ATOM 913 C C . ASN A 1 110 ? -0.354 -6.605 -9.573 1.00 98.06 110 ASN A C 1
ATOM 915 O O . ASN A 1 110 ? 0.684 -7.262 -9.489 1.00 98.06 110 ASN A O 1
ATOM 919 N N . LEU A 1 111 ? -1.404 -7.025 -10.276 1.00 98.12 111 LEU A N 1
ATOM 920 C CA . LEU A 1 111 ? -1.419 -8.291 -11.005 1.00 98.12 111 LEU A CA 1
ATOM 921 C C . LEU A 1 111 ? -0.935 -8.083 -12.441 1.00 98.12 111 LEU A C 1
ATOM 923 O O . LEU A 1 111 ? -1.437 -7.219 -13.151 1.00 98.12 111 LEU A O 1
ATOM 927 N N . TYR A 1 112 ? 0.017 -8.895 -12.887 1.00 97.94 112 TYR A N 1
ATOM 928 C CA . TYR A 1 112 ? 0.418 -8.953 -14.287 1.00 97.94 112 TYR A CA 1
ATOM 929 C C . TYR A 1 112 ? 0.733 -10.391 -14.690 1.00 97.94 112 TYR A C 1
ATOM 931 O O . TYR A 1 112 ? 1.578 -11.051 -14.083 1.00 97.94 112 TYR A O 1
ATOM 939 N N . LYS A 1 113 ? 0.044 -10.893 -15.716 1.00 96.19 113 LYS A N 1
ATOM 940 C CA . LYS A 1 113 ? 0.176 -12.249 -16.265 1.00 96.19 113 LYS A CA 1
ATOM 941 C C . LYS A 1 113 ? 0.159 -13.330 -15.179 1.00 96.19 113 LYS A C 1
ATOM 943 O O . LYS A 1 113 ? 0.985 -14.242 -15.177 1.00 96.19 113 LYS A O 1
ATOM 948 N N . GLY A 1 114 ? -0.777 -13.205 -14.237 1.00 96.38 114 GLY A N 1
ATOM 949 C CA . GLY A 1 114 ? -0.983 -14.180 -13.161 1.00 96.38 114 GLY A CA 1
ATOM 950 C C . GLY A 1 114 ? 0.015 -14.103 -11.999 1.00 96.38 114 GLY A C 1
ATOM 951 O O . GLY A 1 114 ? 0.017 -14.997 -11.158 1.00 96.38 114 GLY A O 1
ATOM 952 N N . LYS A 1 115 ? 0.866 -13.071 -11.931 1.00 97.44 115 LYS A N 1
ATOM 953 C CA . LYS A 1 115 ? 1.814 -12.856 -10.826 1.00 97.44 115 LYS A CA 1
ATOM 954 C C . LYS A 1 115 ? 1.663 -11.465 -10.226 1.00 97.44 115 LYS A C 1
ATOM 956 O O . LYS A 1 115 ? 1.322 -10.519 -10.932 1.00 97.44 115 LYS A O 1
ATOM 961 N N . TYR A 1 116 ? 1.936 -11.349 -8.930 1.00 98.38 116 TYR A N 1
ATOM 962 C CA . TYR A 1 116 ? 1.930 -10.063 -8.243 1.00 98.38 116 TYR A CA 1
ATOM 963 C C . TYR A 1 116 ? 3.286 -9.373 -8.337 1.00 98.38 116 TYR A C 1
ATOM 965 O O . TYR A 1 116 ? 4.329 -10.003 -8.160 1.00 98.38 116 TYR A O 1
ATOM 973 N N . TYR A 1 117 ? 3.244 -8.068 -8.578 1.00 98.56 117 TYR A N 1
ATOM 974 C CA . TYR A 1 117 ? 4.405 -7.203 -8.684 1.00 98.56 117 TYR A CA 1
ATOM 975 C C . TYR A 1 117 ? 4.220 -5.953 -7.829 1.00 98.56 117 TYR A C 1
ATOM 977 O O . TYR A 1 117 ? 3.120 -5.400 -7.733 1.00 98.56 117 TYR A O 1
ATOM 985 N N . LEU A 1 118 ? 5.324 -5.467 -7.268 1.00 98.31 118 LEU A N 1
ATOM 986 C CA . LEU A 1 118 ? 5.420 -4.070 -6.856 1.00 98.31 118 LEU A CA 1
ATOM 987 C C . LEU A 1 118 ? 5.406 -3.168 -8.093 1.00 98.31 118 LEU A C 1
ATOM 989 O O . LEU A 1 118 ? 5.680 -3.619 -9.210 1.00 98.31 118 LEU A O 1
ATOM 993 N N . TYR A 1 119 ? 5.165 -1.877 -7.885 1.00 97.38 119 TYR A N 1
ATOM 994 C CA . TYR A 1 119 ? 5.189 -0.904 -8.966 1.00 97.38 119 TYR A CA 1
ATOM 995 C C . TYR A 1 119 ? 5.989 0.344 -8.600 1.00 97.38 119 TYR A C 1
ATOM 997 O O . TYR A 1 119 ? 5.726 0.977 -7.580 1.00 97.38 119 TYR A O 1
ATOM 1005 N N . ALA A 1 120 ? 6.958 0.691 -9.447 1.00 95.50 120 ALA A N 1
ATOM 1006 C CA . ALA A 1 120 ? 7.595 2.001 -9.453 1.00 95.50 120 ALA A CA 1
ATOM 1007 C C . ALA A 1 120 ? 7.014 2.814 -10.625 1.00 95.50 120 ALA A C 1
ATOM 1009 O O . ALA A 1 120 ? 7.427 2.580 -11.765 1.00 95.50 120 ALA A O 1
ATOM 1010 N N . PRO A 1 121 ? 6.040 3.705 -10.363 1.00 93.31 121 PRO A N 1
ATOM 1011 C CA . PRO A 1 121 ? 5.376 4.500 -11.395 1.00 93.31 121 PRO A CA 1
ATOM 1012 C C . PRO A 1 121 ? 6.304 5.540 -12.030 1.00 93.31 121 PRO A C 1
ATOM 1014 O O . PRO A 1 121 ? 7.342 5.891 -11.461 1.00 93.31 121 PRO A O 1
ATOM 1017 N N . SER A 1 122 ? 5.892 6.066 -13.187 1.00 90.44 122 SER A N 1
ATOM 1018 C CA . SER A 1 122 ? 6.564 7.216 -13.805 1.00 90.44 122 SER A CA 1
ATOM 1019 C C . SER A 1 122 ? 6.285 8.496 -13.015 1.00 90.44 122 SER A C 1
ATOM 1021 O O . SER A 1 122 ? 7.147 9.373 -12.954 1.00 90.44 122 SER A O 1
ATOM 1023 N N . ASP A 1 123 ? 5.098 8.606 -12.415 1.00 83.81 123 ASP A N 1
ATOM 1024 C CA . ASP A 1 123 ? 4.743 9.639 -11.449 1.00 83.81 123 ASP A CA 1
ATOM 1025 C C . ASP A 1 123 ? 4.821 9.091 -10.017 1.00 83.81 123 ASP A C 1
ATOM 1027 O O . ASP A 1 123 ? 4.008 8.265 -9.599 1.00 83.81 123 ASP A O 1
ATOM 1031 N N . GLY A 1 124 ? 5.791 9.573 -9.236 1.00 77.56 124 GLY A N 1
ATOM 1032 C CA . GLY A 1 124 ? 6.014 9.123 -7.858 1.00 77.56 124 GLY A CA 1
ATOM 1033 C C . GLY A 1 124 ? 4.801 9.280 -6.929 1.00 77.56 124 GLY A C 1
ATOM 1034 O O . GLY A 1 124 ? 4.656 8.503 -5.982 1.00 77.56 124 GLY A O 1
ATOM 1035 N N . GLY A 1 125 ? 3.892 10.212 -7.231 1.00 76.50 125 GLY A N 1
ATOM 1036 C CA . GLY A 1 125 ? 2.641 10.398 -6.492 1.00 76.50 125 GLY A CA 1
ATOM 1037 C C . GLY A 1 125 ? 1.639 9.244 -6.645 1.00 76.50 125 GLY A C 1
ATOM 1038 O O . GLY A 1 125 ? 0.715 9.106 -5.847 1.00 76.50 125 GLY A O 1
ATOM 1039 N N . SER A 1 126 ? 1.842 8.367 -7.630 1.00 80.25 126 SER A N 1
ATOM 1040 C CA . SER A 1 126 ? 0.954 7.239 -7.940 1.00 80.25 126 SER A CA 1
ATOM 1041 C C . SER A 1 126 ? 1.300 5.953 -7.177 1.00 80.25 126 SER A C 1
ATOM 1043 O O . SER A 1 126 ? 0.715 4.901 -7.443 1.00 80.25 126 SER A O 1
ATOM 1045 N N . THR A 1 127 ? 2.246 5.998 -6.229 1.00 88.12 127 THR A N 1
ATOM 1046 C CA . THR A 1 127 ? 2.694 4.802 -5.491 1.00 88.12 127 THR A CA 1
ATOM 1047 C C . THR A 1 127 ? 1.647 4.237 -4.544 1.00 88.12 127 THR A C 1
ATOM 1049 O O . THR A 1 127 ? 1.695 3.043 -4.267 1.00 88.12 127 THR A O 1
ATOM 1052 N N . GLN A 1 128 ? 0.719 5.062 -4.043 1.00 90.00 128 GLN A N 1
ATOM 1053 C CA . GLN A 1 128 ? -0.397 4.662 -3.172 1.00 90.00 128 GLN A CA 1
ATOM 1054 C C . GLN A 1 128 ? 0.016 3.826 -1.944 1.00 90.00 128 GLN A C 1
ATOM 1056 O O . GLN A 1 128 ? -0.764 3.005 -1.437 1.00 90.00 128 GLN A O 1
ATOM 1061 N N . VAL A 1 129 ? 1.245 4.022 -1.459 1.00 94.81 129 VAL A N 1
ATOM 1062 C CA . VAL A 1 129 ? 1.720 3.408 -0.218 1.00 94.81 129 VAL A CA 1
ATOM 1063 C C . VAL A 1 129 ? 0.954 3.972 0.977 1.00 94.81 129 VAL A C 1
ATOM 1065 O O . VAL A 1 129 ? 0.420 5.083 0.944 1.00 94.81 129 VAL A O 1
ATOM 1068 N N . ARG A 1 130 ? 0.860 3.185 2.048 1.00 96.00 130 ARG A N 1
ATOM 1069 C CA . ARG A 1 130 ? 0.142 3.582 3.265 1.00 96.00 130 ARG A CA 1
ATOM 1070 C C . ARG A 1 130 ? 0.961 3.293 4.503 1.00 96.00 130 ARG A C 1
ATOM 1072 O O . ARG A 1 130 ? 1.720 2.324 4.541 1.00 96.00 130 ARG A O 1
ATOM 1079 N N . ALA A 1 131 ? 0.751 4.099 5.537 1.00 97.12 131 ALA A N 1
ATOM 1080 C CA . ALA A 1 131 ? 1.181 3.756 6.883 1.00 97.12 131 ALA A CA 1
ATOM 1081 C C . ALA A 1 131 ? -0.016 3.686 7.839 1.00 97.12 131 ALA A C 1
ATOM 1083 O O . ALA A 1 131 ? -0.902 4.532 7.786 1.00 97.12 131 ALA A O 1
ATOM 1084 N N . LEU A 1 132 ? -0.039 2.683 8.711 1.00 97.88 132 LEU A N 1
ATOM 1085 C CA . LEU A 1 132 ? -1.007 2.509 9.788 1.00 97.88 132 LEU A CA 1
ATOM 1086 C C . LEU A 1 132 ? -0.240 2.473 11.112 1.00 97.88 132 LEU A C 1
ATOM 1088 O O . LEU A 1 132 ? 0.598 1.602 11.335 1.00 97.88 132 LEU A O 1
ATOM 1092 N N . THR A 1 133 ? -0.496 3.449 11.972 1.00 97.06 133 THR A N 1
ATOM 1093 C CA . THR A 1 133 ? 0.062 3.535 13.325 1.00 97.06 133 THR A CA 1
ATOM 1094 C C . THR A 1 133 ? -1.024 3.219 14.350 1.00 97.06 133 THR A C 1
ATOM 1096 O O . THR A 1 133 ? -2.179 2.997 13.990 1.00 97.06 133 THR A O 1
ATOM 1099 N N . ASP A 1 134 ? -0.666 3.188 15.629 1.00 97.25 134 ASP A N 1
ATOM 1100 C CA . ASP A 1 134 ? -1.620 3.011 16.731 1.00 97.25 134 ASP A CA 1
ATOM 1101 C C . ASP A 1 134 ? -2.687 4.114 16.804 1.00 97.25 134 ASP A C 1
ATOM 1103 O O . ASP A 1 134 ? -3.721 3.916 17.427 1.00 97.25 134 ASP A O 1
ATOM 1107 N N . SER A 1 135 ? -2.482 5.264 16.164 1.00 97.00 135 SER A N 1
ATOM 1108 C CA . SER A 1 135 ? -3.346 6.438 16.318 1.00 97.00 135 SER A CA 1
ATOM 1109 C C . SER A 1 135 ? -3.729 7.103 14.999 1.00 97.00 135 SER A C 1
ATOM 1111 O O . SER A 1 135 ? -4.662 7.910 14.966 1.00 97.00 135 SER A O 1
ATOM 1113 N N . THR A 1 136 ? -3.058 6.773 13.894 1.00 96.50 136 THR A N 1
ATOM 1114 C CA . THR A 1 136 ? -3.283 7.393 12.582 1.00 96.50 136 THR A CA 1
ATOM 1115 C C . THR A 1 136 ? -3.174 6.407 11.424 1.00 96.50 136 THR A C 1
ATOM 1117 O O . THR A 1 136 ? -2.491 5.388 11.493 1.00 96.50 136 THR A O 1
ATOM 1120 N N . VAL A 1 137 ? -3.814 6.760 10.315 1.00 97.00 137 VAL A N 1
ATOM 1121 C CA . VAL A 1 137 ? -3.533 6.221 8.985 1.00 97.00 137 VAL A CA 1
ATOM 1122 C C . VAL A 1 137 ? -2.995 7.355 8.111 1.00 97.00 137 VAL A C 1
ATOM 1124 O O . VAL A 1 137 ? -3.512 8.472 8.143 1.00 97.00 137 VAL A O 1
ATOM 1127 N N . ILE A 1 138 ? -1.934 7.077 7.360 1.00 95.19 138 ILE A N 1
ATOM 1128 C CA . ILE A 1 138 ? -1.257 8.024 6.473 1.00 95.19 138 ILE A CA 1
ATOM 1129 C C . ILE A 1 138 ? -1.402 7.519 5.043 1.00 95.19 138 ILE A C 1
ATOM 1131 O O . ILE A 1 138 ? -1.000 6.393 4.731 1.00 95.19 138 ILE A O 1
ATOM 1135 N N . TYR A 1 139 ? -1.970 8.364 4.192 1.00 92.38 139 TYR A N 1
ATOM 1136 C CA . TYR A 1 139 ? -2.128 8.135 2.762 1.00 92.38 139 TYR A CA 1
ATOM 1137 C C . TYR A 1 139 ? -1.052 8.917 2.027 1.00 92.38 139 TYR A C 1
ATOM 1139 O O . TYR A 1 139 ? -0.898 10.103 2.290 1.00 92.38 139 TYR A O 1
ATOM 1147 N N . TYR A 1 140 ? -0.315 8.262 1.138 1.00 89.88 140 TYR A N 1
ATOM 1148 C CA . TYR A 1 140 ? 0.651 8.926 0.273 1.00 89.88 140 TYR A CA 1
ATOM 1149 C C . TYR A 1 140 ? -0.001 9.082 -1.094 1.00 89.88 140 TYR A C 1
ATOM 1151 O O . TYR A 1 140 ? -0.231 8.086 -1.788 1.00 89.88 140 TYR A O 1
ATOM 1159 N N . ASP A 1 141 ? -0.358 10.315 -1.428 1.00 81.06 141 ASP A N 1
ATOM 1160 C CA . ASP A 1 141 ? -0.926 10.688 -2.717 1.00 81.06 141 ASP A CA 1
ATOM 1161 C C . ASP A 1 141 ? -0.001 11.673 -3.450 1.00 81.06 141 ASP A C 1
ATOM 1163 O O . ASP A 1 141 ? 1.142 11.898 -3.049 1.00 81.06 141 ASP A O 1
ATOM 1167 N N . MET A 1 142 ? -0.481 12.224 -4.563 1.00 81.25 142 MET A N 1
ATOM 1168 C CA . MET A 1 142 ? 0.291 13.147 -5.393 1.00 81.25 142 MET A CA 1
ATOM 1169 C C . MET A 1 142 ? 0.631 14.471 -4.705 1.00 81.25 142 MET A C 1
ATOM 1171 O O . MET A 1 142 ? 1.607 15.109 -5.098 1.00 81.25 142 MET A O 1
ATOM 1175 N N . ASP A 1 143 ? -0.148 14.874 -3.702 1.00 82.25 143 ASP A N 1
ATOM 1176 C CA . ASP A 1 143 ? 0.069 16.105 -2.945 1.00 82.25 143 ASP A CA 1
ATOM 1177 C C . ASP A 1 143 ? 0.941 15.851 -1.702 1.00 82.25 143 ASP A C 1
ATOM 1179 O O . ASP A 1 143 ? 1.361 16.787 -1.018 1.00 82.25 143 ASP A O 1
ATOM 1183 N N . GLY A 1 144 ? 1.254 14.584 -1.415 1.00 85.19 144 GLY A N 1
ATOM 1184 C CA . GLY A 1 144 ? 2.140 14.127 -0.353 1.00 85.19 144 GLY A CA 1
ATOM 1185 C C . GLY A 1 144 ? 1.403 13.336 0.738 1.00 85.19 144 GLY A C 1
ATOM 1186 O O . GLY A 1 144 ? 0.305 12.815 0.534 1.00 85.19 144 GLY A O 1
ATOM 1187 N N . PRO A 1 145 ? 2.004 13.185 1.928 1.00 90.69 145 PRO A N 1
ATOM 1188 C CA . PRO A 1 145 ? 1.427 12.393 3.006 1.00 90.69 145 PRO A CA 1
ATOM 1189 C C . PRO A 1 145 ? 0.272 13.122 3.714 1.00 90.69 145 PRO A C 1
ATOM 1191 O O . PRO A 1 145 ? 0.465 14.103 4.436 1.00 90.69 145 PRO A O 1
ATOM 1194 N N . THR A 1 146 ? -0.931 12.563 3.608 1.00 90.69 146 THR A N 1
ATOM 1195 C CA . THR A 1 146 ? -2.127 13.006 4.332 1.00 90.69 146 THR A CA 1
ATOM 1196 C C . THR A 1 146 ? -2.372 12.135 5.563 1.00 90.69 146 THR A C 1
ATOM 1198 O O . THR A 1 146 ? -2.632 10.935 5.453 1.00 90.69 146 THR A O 1
ATOM 1201 N N . VAL A 1 147 ? -2.342 12.743 6.754 1.00 92.94 147 VAL A N 1
ATOM 1202 C CA . VAL A 1 147 ? -2.538 12.055 8.043 1.00 92.94 147 VAL A CA 1
ATOM 1203 C C . VAL A 1 147 ? -3.991 12.153 8.506 1.00 92.94 147 VAL A C 1
ATOM 1205 O O . VAL A 1 147 ? -4.520 13.251 8.677 1.00 92.94 147 VAL A O 1
ATOM 1208 N N . GLN A 1 148 ? -4.621 11.012 8.785 1.00 93.94 148 GLN A N 1
ATOM 1209 C CA . GLN A 1 148 ? -5.962 10.937 9.366 1.00 93.94 148 GLN A CA 1
ATOM 1210 C C . GLN A 1 148 ? -5.937 10.185 10.704 1.00 93.94 148 GLN A C 1
ATOM 1212 O O . GLN A 1 148 ? -5.303 9.133 10.800 1.00 93.94 148 GLN A O 1
ATOM 1217 N N . PRO A 1 149 ? -6.637 10.669 11.745 1.00 95.50 149 PRO A N 1
ATOM 1218 C CA . PRO A 1 149 ? -6.705 9.984 13.026 1.00 95.50 149 PRO A CA 1
ATOM 1219 C C . PRO A 1 149 ? -7.556 8.715 12.921 1.00 95.50 149 PRO A C 1
ATOM 1221 O O . PRO A 1 149 ? -8.591 8.689 12.241 1.00 95.50 149 PRO A O 1
ATOM 1224 N N . LEU A 1 150 ? -7.143 7.678 13.645 1.00 97.31 150 LEU A N 1
ATOM 1225 C CA . LEU A 1 150 ? -7.963 6.502 13.890 1.00 97.31 150 LEU A CA 1
ATOM 1226 C C . LEU A 1 150 ? -9.070 6.840 14.890 1.00 97.31 150 LEU A C 1
ATOM 1228 O O . LEU A 1 150 ? -8.862 7.467 15.928 1.00 97.31 150 LEU A O 1
ATOM 1232 N N . LEU A 1 151 ? -10.275 6.403 14.556 1.00 96.50 151 LEU A N 1
ATOM 1233 C CA . LEU A 1 151 ? -11.489 6.581 15.346 1.00 96.50 151 LEU A CA 1
ATOM 1234 C C . LEU A 1 151 ? -11.957 5.272 15.984 1.00 96.50 151 LEU A C 1
ATOM 1236 O O . LEU A 1 151 ? -12.698 5.316 16.961 1.00 96.50 151 LEU A O 1
ATOM 1240 N N . ASP A 1 152 ? -11.555 4.130 15.425 1.00 97.88 152 ASP A N 1
ATOM 1241 C CA . ASP A 1 152 ? -11.784 2.793 15.975 1.00 97.88 152 ASP A CA 1
ATOM 1242 C C . ASP A 1 152 ? -10.795 1.801 15.344 1.00 97.88 152 ASP A C 1
ATOM 1244 O O . ASP A 1 152 ? -10.399 1.978 14.187 1.00 97.88 152 ASP A O 1
ATOM 1248 N N . PHE A 1 153 ? -10.453 0.741 16.071 1.00 98.62 153 PHE A N 1
ATOM 1249 C CA . PHE A 1 153 ? -9.672 -0.388 15.572 1.00 98.62 153 PHE A CA 1
ATOM 1250 C C . PHE A 1 153 ? -10.088 -1.672 16.288 1.00 98.62 153 PHE A C 1
ATOM 1252 O O . PHE A 1 153 ? -10.256 -1.687 17.509 1.00 98.62 153 PHE A O 1
ATOM 1259 N N . LYS A 1 154 ? -10.243 -2.760 15.528 1.00 98.12 154 LYS A N 1
ATOM 1260 C CA . LYS A 1 154 ? -10.618 -4.082 16.039 1.00 98.12 154 LYS A CA 1
ATOM 1261 C C . LYS A 1 154 ? -9.920 -5.185 15.250 1.00 98.12 154 LYS A C 1
ATOM 1263 O O . LYS A 1 154 ? -10.085 -5.277 14.033 1.00 98.12 154 LYS A O 1
ATOM 1268 N N . LYS A 1 155 ? -9.247 -6.100 15.948 1.00 98.00 155 LYS A N 1
ATOM 1269 C CA . LYS A 1 155 ? -8.957 -7.433 15.408 1.00 98.00 155 LYS A CA 1
ATOM 1270 C C . LYS A 1 155 ? -10.235 -8.266 15.488 1.00 98.00 155 LYS A C 1
ATOM 1272 O O . LYS A 1 155 ? -10.732 -8.536 16.576 1.00 98.00 155 LYS A O 1
ATOM 1277 N N . LEU A 1 156 ? -10.795 -8.628 14.337 1.00 97.50 156 LEU A N 1
ATOM 1278 C CA . LEU A 1 156 ? -12.040 -9.398 14.261 1.00 97.50 156 LEU A CA 1
ATOM 1279 C C . LEU A 1 156 ? -11.769 -10.901 14.376 1.00 97.50 156 LEU A C 1
ATOM 1281 O O . LEU A 1 156 ? -12.556 -11.624 14.976 1.00 97.50 156 LEU A O 1
ATOM 1285 N N . ASN A 1 157 ? -10.663 -11.367 13.795 1.00 96.38 157 ASN A N 1
ATOM 1286 C CA . ASN A 1 157 ? -10.098 -12.705 13.978 1.00 96.38 157 ASN A CA 1
ATOM 1287 C C . ASN A 1 157 ? -8.629 -12.716 13.505 1.00 96.38 157 ASN A C 1
ATOM 1289 O O . ASN A 1 157 ? -8.057 -11.660 13.240 1.00 96.38 157 ASN A O 1
ATOM 1293 N N . ALA A 1 158 ? -8.005 -13.895 13.409 1.00 93.81 158 ALA A N 1
ATOM 1294 C CA . ALA A 1 158 ? -6.604 -14.036 13.000 1.00 93.81 158 ALA A CA 1
ATOM 1295 C C . ALA A 1 158 ? -6.281 -13.401 11.632 1.00 93.81 158 ALA A C 1
ATOM 1297 O O . ALA A 1 158 ? -5.210 -12.826 11.481 1.00 93.81 158 ALA A O 1
ATOM 1298 N N . ASN A 1 159 ? -7.222 -13.437 10.682 1.00 96.19 159 ASN A N 1
ATOM 1299 C CA . ASN A 1 159 ? -7.007 -13.021 9.291 1.00 96.19 159 ASN A CA 1
ATOM 1300 C C . ASN A 1 159 ? -7.847 -11.796 8.903 1.00 96.19 159 ASN A C 1
ATOM 1302 O O . ASN A 1 159 ? -7.992 -11.483 7.718 1.00 96.19 159 ASN A O 1
ATOM 1306 N N . LYS A 1 160 ? -8.462 -11.118 9.878 1.00 97.81 160 LYS A N 1
ATOM 1307 C CA . LYS A 1 160 ? -9.408 -10.036 9.615 1.00 97.81 160 LYS A CA 1
ATOM 1308 C C . LYS A 1 160 ? -9.328 -8.952 10.675 1.00 97.81 160 LYS A C 1
ATOM 1310 O O . LYS A 1 160 ? -9.525 -9.202 11.864 1.00 97.81 160 LYS A O 1
ATOM 1315 N N . TYR A 1 161 ? -9.145 -7.729 10.207 1.00 98.56 161 TYR A N 1
ATOM 1316 C CA . TYR A 1 161 ? -9.050 -6.530 11.022 1.00 98.56 161 TYR A CA 1
ATOM 1317 C C . TYR A 1 161 ? -9.993 -5.468 10.476 1.00 98.56 161 TYR A C 1
ATOM 1319 O O . TYR A 1 161 ? -10.403 -5.504 9.314 1.00 98.56 161 TYR A O 1
ATOM 1327 N N . PHE A 1 162 ? -10.340 -4.517 11.323 1.00 98.50 162 PHE A N 1
ATOM 1328 C CA . PHE A 1 162 ? -11.175 -3.388 10.972 1.00 98.50 162 PHE A CA 1
ATOM 1329 C C . PHE A 1 162 ? -10.604 -2.123 11.589 1.00 98.50 162 PHE A C 1
ATOM 1331 O O . PHE A 1 162 ? -10.222 -2.130 12.759 1.00 98.50 162 PHE A O 1
ATOM 1338 N N . PHE A 1 163 ? -10.614 -1.032 10.831 1.00 98.31 163 PHE A N 1
ATOM 1339 C CA . PHE A 1 163 ? -10.393 0.294 11.380 1.00 98.31 163 PHE A CA 1
ATOM 1340 C C . PHE A 1 163 ? -11.367 1.312 10.794 1.00 98.31 163 PHE A C 1
ATOM 1342 O O . PHE A 1 163 ? -11.876 1.172 9.678 1.00 98.31 163 PHE A O 1
ATOM 1349 N N . LYS A 1 164 ? -11.594 2.370 11.566 1.00 98.12 164 LYS A N 1
ATOM 1350 C CA . LYS A 1 164 ? -12.315 3.566 11.143 1.00 98.12 164 LYS A CA 1
ATOM 1351 C C . LYS A 1 164 ? -11.392 4.768 11.259 1.00 98.12 164 LYS A C 1
ATOM 1353 O O . LYS A 1 164 ? -10.713 4.908 12.272 1.00 98.12 164 LYS A O 1
ATOM 1358 N N . SER A 1 165 ? -11.411 5.662 10.279 1.00 96.75 165 SER A N 1
ATOM 1359 C CA . SER A 1 165 ? -10.706 6.947 10.334 1.00 96.75 165 SER A CA 1
ATOM 1360 C C . SER A 1 165 ? -11.592 8.094 9.853 1.00 96.75 165 SER A C 1
ATOM 1362 O O . SER A 1 165 ? -12.693 7.885 9.323 1.00 96.75 165 SER A O 1
ATOM 1364 N N . LEU A 1 166 ? -11.099 9.323 10.013 1.00 93.81 166 LEU A N 1
ATOM 1365 C CA . LEU A 1 166 ? -11.597 10.441 9.210 1.00 93.81 166 LEU A CA 1
ATOM 1366 C C . LEU A 1 166 ? -11.421 10.142 7.708 1.00 93.81 166 LEU A C 1
ATOM 1368 O O . LEU A 1 166 ? -10.555 9.335 7.342 1.00 93.81 166 LEU A O 1
ATOM 1372 N N . PRO A 1 167 ? -12.283 10.721 6.853 1.00 91.69 167 PRO A N 1
ATOM 1373 C CA . PRO A 1 167 ? -12.320 10.376 5.443 1.00 91.69 167 PRO A CA 1
ATOM 1374 C C . PRO A 1 167 ? -11.044 10.819 4.726 1.00 91.69 167 PRO A C 1
ATOM 1376 O O . PRO A 1 167 ? -10.590 11.949 4.895 1.00 91.69 167 PRO A O 1
ATOM 1379 N N . PHE A 1 168 ? -10.499 9.931 3.894 1.00 88.12 168 PHE A N 1
ATOM 1380 C CA . PHE A 1 168 ? -9.487 10.307 2.905 1.00 88.12 168 PHE A CA 1
ATOM 1381 C C . PHE A 1 168 ? -10.130 11.058 1.731 1.00 88.12 168 PHE A C 1
ATOM 1383 O O . PHE A 1 168 ? -9.711 12.154 1.374 1.00 88.12 168 PHE A O 1
ATOM 1390 N N . TYR A 1 169 ? -11.216 10.506 1.182 1.00 87.81 169 TYR A N 1
ATOM 1391 C CA . TYR A 1 169 ? -11.966 11.135 0.100 1.00 87.81 169 TYR A CA 1
ATOM 1392 C C . TYR A 1 169 ? -12.991 12.142 0.626 1.00 87.81 169 TYR A C 1
ATOM 1394 O O . TYR A 1 169 ? -13.840 11.813 1.450 1.00 87.81 169 TYR A O 1
ATOM 1402 N N . GLN A 1 170 ? -12.985 13.357 0.081 1.00 88.25 170 GLN A N 1
ATOM 1403 C CA . GLN A 1 170 ? -13.858 14.446 0.544 1.00 88.25 170 GLN A CA 1
ATOM 1404 C C . GLN A 1 170 ? -15.359 14.186 0.320 1.00 88.25 170 GLN A C 1
ATOM 1406 O O . GLN A 1 170 ? -16.197 14.791 0.984 1.00 88.25 170 GLN A O 1
ATOM 1411 N N . PHE A 1 171 ? -15.715 13.274 -0.592 1.00 91.69 171 PHE A N 1
ATOM 1412 C CA . PHE A 1 171 ? -17.107 12.923 -0.890 1.00 91.69 171 PHE A CA 1
ATOM 1413 C C . PHE A 1 171 ? -17.713 11.892 0.083 1.00 91.69 171 PHE A C 1
ATOM 1415 O O . PHE A 1 171 ? -18.891 11.555 -0.046 1.00 91.69 171 PHE A O 1
ATOM 1422 N N . VAL A 1 172 ? -16.951 11.388 1.063 1.00 93.62 172 VAL A N 1
ATOM 1423 C CA . VAL A 1 172 ? -17.455 10.490 2.118 1.00 93.62 172 VAL A CA 1
ATOM 1424 C C . VAL A 1 172 ? -17.295 11.114 3.503 1.00 93.62 172 VAL A C 1
ATOM 1426 O O . VAL A 1 172 ? -16.462 11.983 3.732 1.00 93.62 172 VAL A O 1
ATOM 1429 N N . LYS A 1 173 ? -18.111 10.663 4.464 1.00 92.69 173 LYS A N 1
ATOM 1430 C CA . LYS A 1 173 ? -18.092 11.182 5.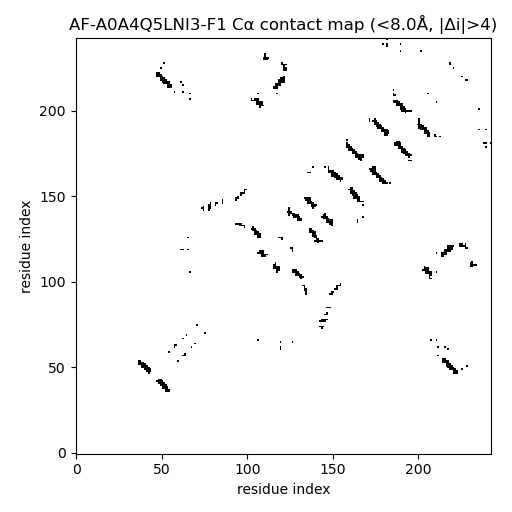847 1.00 92.69 173 LYS A CA 1
ATOM 1431 C C . LYS A 1 173 ? -17.099 10.460 6.762 1.00 92.69 173 LYS A C 1
ATOM 1433 O O . LYS A 1 173 ? -16.746 10.981 7.816 1.00 92.69 173 LYS A O 1
ATOM 1438 N N . SER A 1 174 ? -16.682 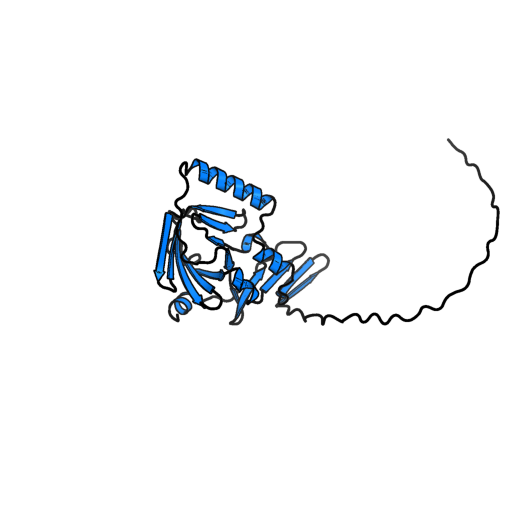9.253 6.391 1.00 94.88 174 SER A N 1
ATOM 1439 C CA . SER A 1 174 ? -15.668 8.470 7.096 1.00 94.88 174 SER A CA 1
ATOM 1440 C C . SER A 1 174 ? -15.037 7.454 6.155 1.00 94.88 174 SER A C 1
ATOM 1442 O O . SER A 1 174 ? -15.606 7.134 5.110 1.00 94.88 174 SER A O 1
ATOM 1444 N N . THR A 1 175 ? -13.895 6.913 6.562 1.00 96.06 175 THR A N 1
ATOM 1445 C CA . THR A 1 175 ? -13.259 5.762 5.918 1.00 96.06 175 THR A CA 1
ATOM 1446 C C . THR A 1 175 ? -13.410 4.556 6.841 1.00 96.06 175 THR A C 1
ATOM 1448 O O . THR A 1 175 ? -13.029 4.628 8.013 1.00 96.06 175 THR A O 1
ATOM 1451 N N . ASN A 1 176 ? -14.002 3.470 6.333 1.00 97.44 176 ASN A N 1
ATOM 1452 C CA . ASN A 1 176 ? -14.256 2.251 7.103 1.00 97.44 176 ASN A CA 1
ATOM 1453 C C . ASN A 1 176 ? -13.603 1.072 6.382 1.00 97.44 176 ASN A C 1
ATOM 1455 O O . ASN A 1 176 ? -14.187 0.489 5.465 1.00 97.44 176 ASN A O 1
ATOM 1459 N N . VAL A 1 177 ? -12.407 0.695 6.822 1.00 98.31 177 VAL A N 1
ATOM 1460 C CA . VAL A 1 177 ? -11.600 -0.308 6.132 1.00 98.31 177 VAL A CA 1
ATOM 1461 C C . VAL A 1 177 ? -11.645 -1.626 6.879 1.00 98.31 177 VAL A C 1
ATOM 1463 O O . VAL A 1 177 ? -11.333 -1.709 8.065 1.00 98.31 177 VAL A O 1
ATOM 1466 N N . THR A 1 178 ? -11.991 -2.684 6.154 1.00 98.56 178 THR A N 1
ATOM 1467 C CA . THR A 1 178 ? -11.723 -4.055 6.586 1.00 98.56 178 THR A CA 1
ATOM 1468 C C . THR A 1 178 ? -10.461 -4.548 5.896 1.00 98.56 178 THR A C 1
ATOM 1470 O O . THR A 1 178 ? -10.406 -4.584 4.668 1.00 98.56 178 THR A O 1
ATOM 1473 N N . ILE A 1 179 ? -9.463 -4.940 6.680 1.00 98.62 179 ILE A N 1
ATOM 1474 C CA . ILE A 1 179 ? -8.237 -5.563 6.186 1.00 98.62 179 ILE A CA 1
ATOM 1475 C C . ILE A 1 179 ? -8.416 -7.064 6.301 1.00 98.62 179 ILE A C 1
ATOM 1477 O O . ILE A 1 179 ? -8.771 -7.582 7.362 1.00 98.62 179 ILE A O 1
ATOM 1481 N N . TYR A 1 180 ? -8.145 -7.762 5.213 1.00 98.56 180 TYR A N 1
ATOM 1482 C CA . TYR A 1 180 ? -8.176 -9.204 5.194 1.00 98.56 180 TYR A CA 1
ATOM 1483 C C . TYR A 1 180 ? -6.835 -9.773 4.762 1.00 98.56 180 TYR A C 1
ATOM 1485 O O . TYR A 1 180 ? -6.379 -9.467 3.666 1.00 98.56 180 TYR A O 1
ATOM 1493 N N . VAL A 1 181 ? -6.248 -10.634 5.582 1.00 98.12 181 VAL A N 1
ATOM 1494 C CA . VAL A 1 181 ? -5.003 -11.341 5.267 1.00 98.12 181 VAL A CA 1
ATOM 1495 C C . VAL A 1 181 ? -5.321 -12.487 4.312 1.00 98.12 181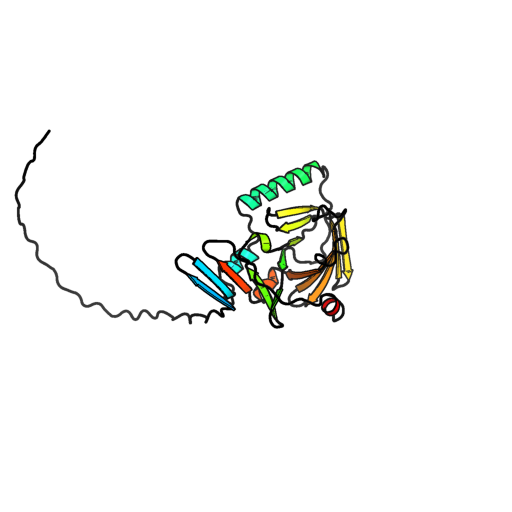 VAL A C 1
ATOM 1497 O O . VAL A 1 181 ? -6.103 -13.365 4.668 1.00 98.12 181 VAL A O 1
ATOM 1500 N N . ILE A 1 182 ? -4.772 -12.443 3.095 1.00 97.25 182 ILE A N 1
ATOM 1501 C CA . ILE A 1 182 ? -4.962 -13.471 2.054 1.00 97.25 182 ILE A CA 1
ATOM 1502 C C . ILE A 1 182 ? -3.754 -14.400 1.903 1.00 97.25 182 ILE A C 1
ATOM 1504 O O . ILE A 1 182 ? -3.914 -15.525 1.453 1.00 97.25 182 ILE A O 1
ATOM 1508 N N . ASP A 1 183 ? -2.567 -13.936 2.287 1.00 97.06 183 ASP A N 1
ATOM 1509 C CA . ASP A 1 183 ? -1.341 -14.728 2.351 1.00 97.06 183 ASP A CA 1
ATOM 1510 C C . ASP A 1 183 ? -0.633 -14.345 3.656 1.00 97.06 183 ASP A C 1
ATOM 1512 O O . ASP A 1 183 ? 0.002 -13.287 3.716 1.00 97.06 183 ASP A O 1
ATOM 1516 N N . PRO A 1 184 ? -0.795 -15.136 4.730 1.00 95.81 184 PRO A N 1
ATOM 1517 C CA . PRO A 1 184 ? -0.158 -14.857 6.012 1.00 95.81 184 PRO A CA 1
ATOM 1518 C C . PRO A 1 184 ? 1.372 -14.948 5.982 1.00 95.81 184 PRO A C 1
ATOM 1520 O O . PRO A 1 184 ? 2.017 -14.267 6.773 1.00 95.81 184 PRO A O 1
ATOM 1523 N N . GLU A 1 185 ? 1.955 -15.756 5.088 1.00 95.62 185 GLU A N 1
ATOM 1524 C CA . GLU A 1 185 ? 3.407 -15.966 4.997 1.00 95.62 185 GLU A CA 1
ATOM 1525 C C . GLU A 1 185 ? 4.112 -14.709 4.475 1.00 95.62 185 GLU A C 1
ATOM 1527 O O . GLU A 1 185 ? 5.120 -14.268 5.031 1.00 95.62 185 GLU A O 1
ATOM 1532 N N . ASN A 1 186 ? 3.542 -14.087 3.442 1.00 96.81 186 ASN A N 1
ATOM 1533 C CA . ASN A 1 186 ? 4.042 -12.831 2.880 1.00 96.81 186 ASN A CA 1
ATOM 1534 C C . ASN A 1 186 ? 3.323 -11.591 3.428 1.00 96.81 186 ASN A C 1
ATOM 1536 O O . ASN A 1 186 ? 3.601 -10.477 2.989 1.00 96.81 186 ASN A O 1
ATOM 1540 N N . MET A 1 187 ? 2.377 -11.769 4.353 1.00 97.56 187 MET A N 1
ATOM 1541 C CA . MET A 1 187 ? 1.504 -10.714 4.873 1.00 97.56 187 MET A CA 1
ATOM 1542 C C . MET A 1 187 ? 0.853 -9.888 3.746 1.00 97.56 187 MET A C 1
ATOM 1544 O O . MET A 1 187 ? 0.845 -8.651 3.759 1.00 97.56 187 MET A O 1
ATOM 1548 N N . VAL A 1 188 ? 0.306 -10.582 2.741 1.00 98.50 188 VAL A N 1
ATOM 1549 C CA . VAL A 1 188 ? -0.497 -9.955 1.687 1.00 98.50 188 VAL A CA 1
ATOM 1550 C C . VAL A 1 188 ? -1.927 -9.816 2.175 1.00 98.50 188 VAL A C 1
ATOM 1552 O O . VAL A 1 188 ? -2.530 -10.749 2.713 1.00 98.50 188 VAL A O 1
ATOM 1555 N N . THR A 1 189 ? -2.493 -8.636 1.964 1.00 98.62 189 THR A N 1
ATOM 1556 C CA . THR A 1 189 ? -3.813 -8.263 2.446 1.00 98.62 189 THR A CA 1
ATOM 1557 C C . THR A 1 189 ? -4.647 -7.603 1.360 1.00 98.62 189 THR A C 1
ATOM 1559 O O . THR A 1 189 ? -4.135 -6.886 0.505 1.00 98.62 189 THR A O 1
ATOM 1562 N N . VAL A 1 190 ? -5.962 -7.796 1.429 1.00 98.62 190 VAL A N 1
ATOM 1563 C CA . VAL A 1 190 ? -6.932 -6.976 0.701 1.00 98.62 190 VAL A CA 1
ATOM 1564 C C . VAL A 1 190 ? -7.546 -5.987 1.680 1.00 98.62 190 VAL A C 1
ATOM 1566 O O . VAL A 1 190 ? -8.173 -6.385 2.664 1.00 98.62 190 VAL A O 1
ATOM 1569 N N . TRP A 1 191 ? -7.380 -4.701 1.397 1.00 98.38 191 TRP A N 1
ATOM 1570 C CA . TRP A 1 191 ? -8.031 -3.611 2.113 1.00 98.38 191 TRP A CA 1
ATOM 1571 C C . TRP A 1 191 ? -9.333 -3.277 1.397 1.00 98.38 191 TRP A C 1
ATOM 1573 O O . TRP A 1 191 ? -9.342 -3.073 0.183 1.00 98.38 191 TRP A O 1
ATOM 1583 N N . VAL A 1 192 ? -10.432 -3.244 2.148 1.00 98.25 192 VAL A N 1
ATOM 1584 C CA . VAL A 1 192 ? -11.774 -2.985 1.620 1.00 98.25 192 VAL A CA 1
ATOM 1585 C C . VAL A 1 192 ? -12.382 -1.784 2.327 1.00 98.25 192 VAL A C 1
ATOM 1587 O O . VAL A 1 192 ? -12.774 -1.916 3.486 1.00 98.25 192 VAL A O 1
ATOM 1590 N N . ASP A 1 193 ? -12.500 -0.651 1.635 1.00 97.25 193 ASP A N 1
ATOM 1591 C CA . ASP A 1 193 ? -13.225 0.525 2.129 1.00 97.25 193 ASP A CA 1
ATOM 1592 C C . ASP A 1 193 ? -14.675 0.505 1.633 1.00 97.25 193 ASP A C 1
ATOM 1594 O O . ASP A 1 193 ? -14.972 0.711 0.455 1.00 97.25 193 ASP A O 1
ATOM 1598 N N . THR A 1 194 ? -15.613 0.210 2.528 1.00 92.56 194 THR A N 1
ATOM 1599 C CA . THR A 1 194 ? -17.030 0.082 2.159 1.00 92.56 194 THR A CA 1
ATOM 1600 C C . THR A 1 194 ? -17.747 1.421 2.039 1.00 92.56 194 THR A C 1
ATOM 1602 O O . THR A 1 194 ? -18.886 1.439 1.569 1.00 92.56 194 THR A O 1
ATOM 1605 N N . THR A 1 195 ? -17.115 2.536 2.425 1.00 95.50 195 THR A N 1
ATOM 1606 C CA . THR A 1 195 ? -17.739 3.866 2.343 1.00 95.50 195 THR A CA 1
ATOM 1607 C C . THR A 1 195 ? -17.601 4.505 0.966 1.00 95.50 195 THR A C 1
ATOM 1609 O O . THR A 1 195 ? -18.345 5.433 0.658 1.00 95.50 195 THR A O 1
ATOM 1612 N N . VAL A 1 196 ? -16.701 3.990 0.123 1.00 95.31 196 VAL A N 1
ATOM 1613 C CA . VAL A 1 196 ? -16.431 4.510 -1.223 1.00 95.31 196 VAL A CA 1
ATOM 1614 C C . VAL A 1 196 ? -17.117 3.676 -2.325 1.00 95.31 196 VAL A C 1
ATOM 1616 O O . VAL A 1 196 ? -17.479 2.504 -2.110 1.00 95.31 196 VAL A O 1
ATOM 1619 N N . PRO A 1 197 ? -17.306 4.256 -3.532 1.00 94.25 197 PRO A N 1
ATOM 1620 C CA . PRO A 1 197 ? -17.746 3.522 -4.715 1.00 94.25 197 PRO A CA 1
ATOM 1621 C C . PRO A 1 197 ? -16.855 2.316 -5.024 1.00 94.25 197 PRO A C 1
ATOM 1623 O O . PRO A 1 197 ? -15.674 2.293 -4.683 1.00 94.25 197 PRO A O 1
ATOM 1626 N N . GLU A 1 198 ? -17.410 1.322 -5.723 1.00 91.19 198 GLU A N 1
ATOM 1627 C CA . GLU A 1 198 ? -16.716 0.059 -6.020 1.00 91.19 198 GLU A CA 1
ATOM 1628 C C . GLU A 1 198 ? -15.370 0.257 -6.738 1.00 91.19 198 GLU A C 1
ATOM 1630 O O . GLU A 1 198 ? -14.432 -0.487 -6.465 1.00 91.19 198 GLU A O 1
ATOM 1635 N N . ALA A 1 199 ? -15.239 1.309 -7.554 1.00 89.88 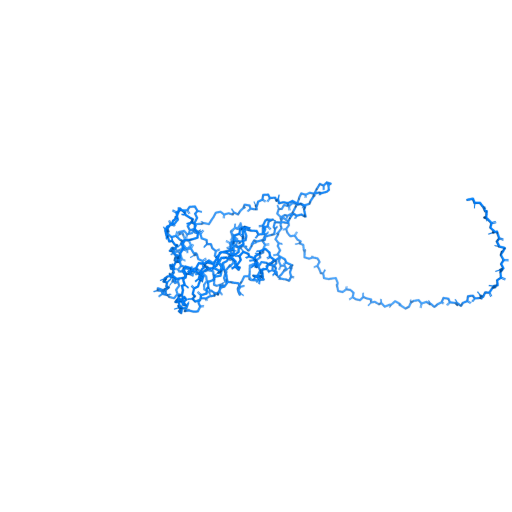199 ALA A N 1
ATOM 1636 C CA . ALA A 1 199 ? -14.005 1.659 -8.261 1.00 89.88 199 ALA A CA 1
ATOM 1637 C C . ALA A 1 199 ? -12.801 1.970 -7.344 1.00 89.88 199 ALA A C 1
ATOM 1639 O O . ALA A 1 199 ? -11.667 1.788 -7.769 1.00 89.88 199 ALA A O 1
ATOM 1640 N N . TYR A 1 200 ? -13.033 2.403 -6.099 1.00 90.62 200 TYR A N 1
ATOM 1641 C CA . TYR A 1 200 ? -11.983 2.762 -5.126 1.00 90.62 200 TYR A CA 1
ATOM 1642 C C . TYR A 1 200 ? -11.935 1.810 -3.925 1.00 90.62 200 TYR A C 1
ATOM 1644 O O . TYR A 1 200 ? -11.144 1.984 -3.000 1.00 90.62 200 TYR A O 1
ATOM 1652 N N . ARG A 1 201 ? -12.840 0.828 -3.899 1.00 95.38 201 ARG A N 1
ATOM 1653 C CA . ARG A 1 201 ? -13.151 0.034 -2.709 1.00 95.38 201 ARG A CA 1
ATOM 1654 C C . ARG A 1 201 ? -12.044 -0.929 -2.318 1.00 95.38 201 ARG A C 1
ATOM 1656 O O . ARG A 1 201 ? -11.921 -1.232 -1.136 1.00 95.38 201 ARG A O 1
ATOM 1663 N N . TYR A 1 202 ? -11.306 -1.453 -3.288 1.00 97.25 202 TYR A N 1
ATOM 1664 C CA . TYR A 1 202 ? -10.400 -2.575 -3.086 1.00 97.25 202 TYR A CA 1
ATOM 1665 C C . TYR A 1 202 ? -8.968 -2.192 -3.415 1.00 97.25 202 TYR A C 1
ATOM 1667 O O . TYR A 1 202 ? -8.705 -1.646 -4.481 1.00 97.25 202 TYR A O 1
ATOM 1675 N N . MET A 1 203 ? -8.049 -2.555 -2.526 1.00 96.81 203 MET A N 1
ATOM 1676 C CA . MET A 1 203 ? -6.612 -2.446 -2.757 1.00 96.81 203 MET A CA 1
ATOM 1677 C C . MET A 1 203 ? -5.908 -3.696 -2.239 1.00 96.81 203 MET A C 1
ATOM 1679 O O . MET A 1 203 ? -6.240 -4.195 -1.160 1.00 96.81 203 MET A O 1
ATOM 1683 N N . LEU A 1 204 ? -4.936 -4.195 -3.002 1.00 98.38 204 LEU A N 1
ATOM 1684 C CA . LEU A 1 204 ? -4.056 -5.284 -2.588 1.00 98.38 204 LEU A CA 1
ATOM 1685 C C . LEU A 1 204 ? -2.763 -4.691 -2.031 1.00 98.38 204 LEU A C 1
ATOM 1687 O O . LEU A 1 204 ? -2.118 -3.894 -2.706 1.00 98.38 204 LEU A O 1
ATOM 1691 N N . TYR A 1 205 ? -2.375 -5.094 -0.828 1.00 98.69 205 TYR A N 1
ATOM 1692 C CA . TYR A 1 205 ? -1.182 -4.602 -0.151 1.00 98.69 205 TYR A CA 1
ATOM 1693 C C . TYR A 1 205 ? -0.314 -5.751 0.337 1.00 98.69 205 TYR A C 1
ATOM 1695 O O . TYR A 1 205 ? -0.830 -6.761 0.805 1.00 98.69 205 TYR A O 1
ATOM 1703 N N . VAL A 1 206 ? 0.997 -5.554 0.316 1.00 98.75 206 VAL A N 1
ATOM 1704 C CA . VAL A 1 206 ? 1.968 -6.358 1.057 1.00 98.75 206 VAL A CA 1
ATOM 1705 C C . VAL A 1 206 ? 2.572 -5.509 2.169 1.00 98.75 206 VAL A C 1
ATOM 1707 O O . VAL A 1 206 ? 2.770 -4.299 2.007 1.00 98.75 206 VAL A O 1
ATOM 1710 N N . ALA A 1 207 ? 2.861 -6.129 3.306 1.00 98.44 207 ALA A N 1
ATOM 1711 C CA . ALA A 1 207 ? 3.674 -5.504 4.337 1.00 98.44 207 ALA A CA 1
ATOM 1712 C C . ALA A 1 207 ? 5.058 -5.141 3.781 1.00 98.44 207 ALA A C 1
ATOM 1714 O O . ALA A 1 207 ? 5.679 -5.934 3.068 1.00 98.44 207 ALA A O 1
A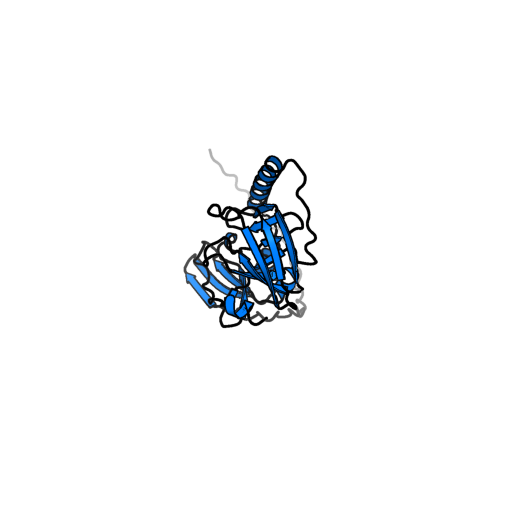TOM 1715 N N . LYS A 1 208 ? 5.570 -3.954 4.110 1.00 98.00 208 LYS A N 1
ATOM 1716 C CA . LYS A 1 208 ? 6.875 -3.480 3.623 1.00 98.00 208 LYS A CA 1
ATOM 1717 C C . LYS A 1 208 ? 7.992 -4.493 3.881 1.00 98.00 208 LYS A C 1
ATOM 1719 O O . LYS A 1 208 ? 8.853 -4.679 3.025 1.00 98.00 208 LYS A O 1
ATOM 1724 N N . GLU A 1 209 ? 7.974 -5.142 5.039 1.00 97.19 209 GLU A N 1
ATOM 1725 C CA . GLU A 1 209 ? 8.974 -6.117 5.477 1.00 97.19 209 GLU A CA 1
ATOM 1726 C C . GLU A 1 209 ? 9.039 -7.345 4.553 1.00 97.19 209 GLU A C 1
ATOM 1728 O O . GLU A 1 209 ? 10.096 -7.954 4.420 1.00 97.19 209 GLU A O 1
ATOM 1733 N N . HIS A 1 210 ? 7.942 -7.657 3.856 1.00 98.12 210 HIS A N 1
ATOM 1734 C CA . HIS A 1 210 ? 7.827 -8.774 2.914 1.00 98.12 210 HIS A CA 1
ATOM 1735 C C . HIS A 1 210 ? 7.840 -8.322 1.445 1.00 98.12 210 HIS A C 1
ATOM 1737 O O . HIS A 1 210 ? 7.886 -9.150 0.536 1.00 98.12 210 HIS A O 1
ATOM 1743 N N . ALA A 1 211 ? 7.838 -7.013 1.175 1.00 97.69 211 ALA A N 1
ATOM 1744 C CA . ALA A 1 211 ? 7.749 -6.480 -0.183 1.00 97.69 211 ALA A CA 1
ATOM 1745 C C . ALA A 1 211 ? 8.915 -6.939 -1.080 1.00 97.69 211 ALA A C 1
ATOM 1747 O O . ALA A 1 211 ? 8.736 -7.138 -2.279 1.00 97.69 211 ALA A O 1
ATOM 1748 N N . ALA A 1 212 ? 10.098 -7.182 -0.505 1.00 95.31 212 ALA A N 1
ATOM 1749 C CA . ALA A 1 212 ? 11.258 -7.690 -1.239 1.00 95.31 212 ALA A CA 1
ATOM 1750 C C . ALA A 1 212 ? 11.069 -9.113 -1.809 1.00 95.31 212 ALA A C 1
ATOM 1752 O O . ALA A 1 212 ? 11.861 -9.531 -2.655 1.00 95.31 212 ALA A O 1
ATOM 1753 N N . ASN A 1 213 ? 10.021 -9.844 -1.418 1.00 97.56 213 ASN A N 1
ATOM 1754 C CA . ASN A 1 213 ? 9.692 -11.148 -2.001 1.00 97.56 213 ASN A CA 1
ATOM 1755 C C . ASN A 1 213 ? 9.074 -11.024 -3.404 1.00 97.56 213 ASN A C 1
ATOM 1757 O O . ASN A 1 213 ? 9.059 -11.994 -4.160 1.00 97.56 213 ASN A O 1
ATOM 1761 N N . PHE A 1 214 ? 8.629 -9.827 -3.791 1.00 98.38 214 PHE A N 1
ATOM 1762 C CA . PHE A 1 214 ? 7.959 -9.567 -5.061 1.00 98.38 214 PHE A CA 1
ATOM 1763 C C . PHE A 1 214 ? 8.891 -8.840 -6.034 1.00 98.38 214 PHE A C 1
ATOM 1765 O O . PHE A 1 214 ? 9.633 -7.928 -5.657 1.00 98.38 214 PHE A O 1
ATOM 1772 N N . ASP A 1 215 ? 8.850 -9.243 -7.306 1.00 98.12 215 ASP A N 1
ATOM 1773 C CA . ASP A 1 215 ? 9.475 -8.495 -8.401 1.00 98.12 215 ASP A CA 1
ATOM 1774 C C . ASP A 1 215 ? 8.760 -7.147 -8.598 1.00 98.12 215 ASP A C 1
ATOM 1776 O O . ASP A 1 215 ? 7.608 -6.975 -8.198 1.00 98.12 215 ASP A O 1
ATOM 1780 N N . MET A 1 216 ? 9.432 -6.179 -9.220 1.00 97.94 216 MET A N 1
ATOM 1781 C CA . MET A 1 216 ? 8.887 -4.839 -9.429 1.00 97.94 216 MET A CA 1
ATOM 1782 C C . MET A 1 216 ? 8.756 -4.548 -10.916 1.00 97.94 216 MET A C 1
ATOM 1784 O O . MET A 1 216 ? 9.710 -4.720 -11.669 1.00 97.94 216 MET A O 1
ATOM 1788 N N . VAL A 1 217 ? 7.594 -4.064 -11.341 1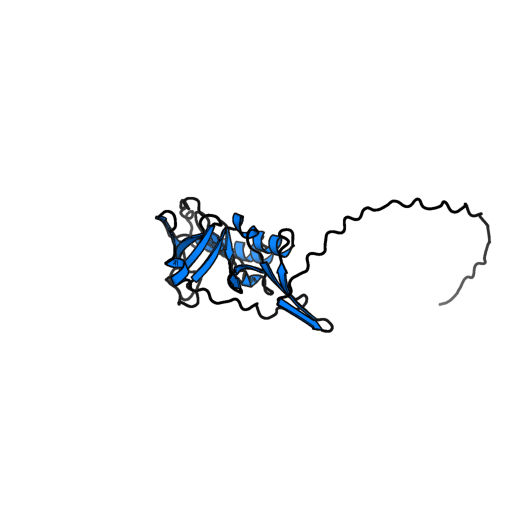.00 98.00 217 VAL A N 1
ATOM 1789 C CA . VAL A 1 217 ? 7.475 -3.389 -12.633 1.00 98.00 217 VAL A CA 1
ATOM 1790 C C . VAL A 1 217 ? 7.913 -1.944 -12.438 1.00 98.00 217 VAL A C 1
ATOM 1792 O O . VAL A 1 217 ? 7.417 -1.252 -11.551 1.00 98.00 217 VAL A O 1
ATOM 1795 N N . VAL A 1 218 ? 8.861 -1.493 -13.248 1.00 96.94 218 VAL A N 1
ATOM 1796 C CA . VAL A 1 218 ? 9.342 -0.113 -13.247 1.00 96.94 218 VAL A CA 1
ATOM 1797 C C . VAL A 1 218 ? 8.848 0.563 -14.512 1.00 96.94 218 VAL A C 1
ATOM 1799 O O . VAL A 1 218 ? 9.138 0.074 -15.601 1.00 96.94 218 VAL A O 1
ATOM 1802 N N . ASN A 1 219 ? 8.140 1.681 -14.368 1.00 95.88 219 ASN A N 1
ATOM 1803 C CA . ASN A 1 219 ? 7.778 2.584 -15.452 1.00 95.88 219 ASN A CA 1
ATOM 1804 C C . ASN A 1 219 ? 8.738 3.778 -15.444 1.00 95.88 219 ASN A C 1
ATOM 1806 O O . ASN A 1 219 ? 8.551 4.753 -14.722 1.00 95.88 219 ASN A O 1
ATOM 1810 N N . TYR A 1 220 ? 9.831 3.661 -16.191 1.00 93.50 220 TYR A N 1
ATOM 1811 C CA . TYR A 1 220 ? 10.900 4.648 -16.194 1.00 93.50 220 TYR A CA 1
ATOM 1812 C C . TYR A 1 220 ? 10.779 5.588 -17.388 1.00 93.50 220 TYR A C 1
ATOM 1814 O O . TYR A 1 220 ? 10.917 5.158 -18.534 1.00 93.50 220 TYR A O 1
ATOM 1822 N N . CYS A 1 221 ? 10.662 6.886 -17.124 1.00 88.38 221 CYS A N 1
ATOM 1823 C CA . CYS A 1 221 ? 10.889 7.926 -18.117 1.00 88.38 221 CYS A CA 1
ATOM 1824 C C . CYS A 1 221 ? 11.878 8.962 -17.571 1.00 88.38 221 CYS A C 1
ATOM 1826 O O . CYS A 1 221 ? 11.802 9.369 -16.413 1.00 88.38 221 CYS A O 1
ATOM 1828 N N . LYS A 1 222 ? 12.853 9.360 -18.395 1.00 79.75 222 LYS A N 1
ATOM 1829 C CA . LYS A 1 222 ? 13.927 10.271 -17.965 1.00 79.75 222 LYS A CA 1
ATOM 1830 C C . LYS A 1 222 ? 13.498 11.739 -17.950 1.00 79.75 222 LYS A C 1
ATOM 1832 O O . LYS A 1 222 ? 14.030 12.514 -17.160 1.00 79.75 222 LYS A O 1
ATOM 1837 N N . THR A 1 223 ? 12.642 12.132 -18.885 1.00 75.12 223 THR A N 1
ATOM 1838 C CA . THR A 1 223 ? 12.436 13.543 -19.240 1.00 75.12 223 THR A CA 1
ATOM 1839 C C . THR A 1 223 ? 11.031 14.043 -18.951 1.00 75.12 223 THR A C 1
ATOM 1841 O O . THR A 1 223 ? 10.870 15.237 -18.730 1.00 75.12 223 THR A O 1
ATOM 1844 N N . GLU A 1 224 ? 10.028 13.163 -18.939 1.00 76.81 224 GLU A N 1
ATOM 1845 C CA . GLU A 1 224 ? 8.616 13.536 -18.815 1.00 76.81 224 GLU A CA 1
ATOM 1846 C C . GLU A 1 224 ? 7.842 12.478 -18.019 1.00 76.81 224 GLU A C 1
ATOM 1848 O O . GLU A 1 224 ? 8.301 11.347 -17.870 1.00 76.81 224 GLU A O 1
ATOM 1853 N N . ARG A 1 225 ? 6.663 12.838 -17.500 1.00 80.38 225 ARG A N 1
ATOM 1854 C CA . ARG A 1 225 ? 5.711 11.841 -16.991 1.00 80.38 225 ARG A CA 1
ATOM 1855 C C . ARG A 1 225 ? 5.055 11.162 -18.189 1.00 80.38 225 ARG A C 1
ATOM 1857 O O . ARG A 1 225 ? 4.702 11.827 -19.158 1.00 80.38 225 ARG A O 1
ATOM 1864 N N . THR A 1 226 ? 4.914 9.847 -18.120 1.00 86.19 226 THR A N 1
ATOM 1865 C CA . THR A 1 226 ? 4.278 9.035 -19.167 1.00 86.19 226 THR A CA 1
ATOM 1866 C C . THR A 1 226 ? 3.059 8.327 -18.602 1.00 86.19 226 THR A C 1
ATOM 1868 O O . THR A 1 226 ? 2.909 8.248 -17.381 1.00 86.19 226 THR A O 1
ATOM 1871 N N . ASP A 1 227 ? 2.200 7.809 -19.480 1.00 88.25 227 ASP A N 1
ATOM 1872 C CA . ASP A 1 227 ? 1.069 6.990 -19.052 1.00 88.25 227 ASP A CA 1
ATOM 1873 C C . ASP A 1 227 ? 1.542 5.825 -18.176 1.00 88.25 227 ASP A C 1
ATOM 1875 O O . ASP A 1 227 ? 2.585 5.199 -18.414 1.00 88.25 227 ASP A O 1
ATOM 1879 N N . GLU A 1 228 ? 0.765 5.541 -17.134 1.00 92.75 228 GLU A N 1
ATOM 1880 C CA . GLU A 1 228 ? 1.090 4.473 -16.201 1.00 92.75 228 GLU A CA 1
ATOM 1881 C C . GLU A 1 228 ? 0.824 3.091 -16.810 1.00 92.75 228 GLU A C 1
ATOM 1883 O O . GLU A 1 228 ? -0.076 2.889 -17.630 1.00 92.75 228 GLU A O 1
ATOM 1888 N N . PHE A 1 229 ? 1.623 2.108 -16.394 1.00 94.56 229 PHE A N 1
ATOM 1889 C CA . PHE A 1 229 ? 1.482 0.737 -16.854 1.00 94.56 229 PHE A CA 1
ATOM 1890 C C . PHE A 1 229 ? 0.113 0.170 -16.464 1.00 94.56 229 PHE A C 1
ATOM 1892 O O . PHE A 1 229 ? -0.301 0.221 -15.305 1.00 94.56 229 PHE A O 1
ATOM 1899 N N . THR A 1 230 ? -0.584 -0.411 -17.439 1.00 95.44 230 THR A N 1
ATOM 1900 C CA . THR A 1 230 ? -1.880 -1.049 -17.200 1.00 95.44 230 THR A CA 1
ATOM 1901 C C . THR A 1 230 ? -1.679 -2.477 -16.708 1.00 95.44 230 THR A C 1
ATOM 1903 O O . THR A 1 230 ? -1.190 -3.339 -17.438 1.00 95.44 230 THR A O 1
ATOM 1906 N N . PHE A 1 231 ? -2.086 -2.720 -15.467 1.00 96.88 231 PHE A N 1
ATOM 1907 C CA . PHE A 1 231 ? -2.089 -4.037 -14.840 1.00 96.88 231 PHE A CA 1
ATOM 1908 C C . PHE A 1 231 ? -3.387 -4.806 -15.113 1.00 96.88 231 PHE A C 1
ATOM 1910 O O . PHE A 1 231 ? -4.419 -4.231 -15.469 1.00 96.88 231 PHE A O 1
ATOM 1917 N N . ASP A 1 232 ? -3.340 -6.120 -14.911 1.00 97.94 232 ASP A N 1
ATOM 1918 C CA . ASP A 1 232 ? -4.512 -6.980 -15.004 1.00 97.94 232 ASP A CA 1
ATOM 1919 C C . ASP A 1 232 ? -5.494 -6.681 -13.864 1.00 97.94 232 ASP A C 1
ATOM 1921 O O . ASP A 1 232 ? -5.115 -6.348 -12.736 1.00 97.94 232 ASP A O 1
ATOM 1925 N N . LYS A 1 233 ? -6.788 -6.853 -14.142 1.00 96.31 233 LYS A N 1
ATOM 1926 C CA . LYS A 1 233 ? -7.829 -6.711 -13.120 1.00 96.31 233 LYS A CA 1
ATOM 1927 C C . LYS A 1 233 ? -7.776 -7.877 -12.136 1.00 96.31 233 LYS A C 1
ATOM 1929 O O . LYS A 1 233 ? -7.697 -9.036 -12.535 1.00 96.31 233 LYS A O 1
ATOM 1934 N N . ILE A 1 234 ? -7.903 -7.560 -10.852 1.00 96.62 234 ILE A N 1
ATOM 1935 C CA . ILE A 1 234 ? -7.957 -8.541 -9.768 1.00 96.62 234 ILE A CA 1
ATOM 1936 C C . ILE A 1 234 ? -9.420 -8.817 -9.403 1.00 96.62 234 ILE A C 1
ATOM 1938 O O . ILE A 1 234 ? -10.176 -7.888 -9.110 1.00 96.62 234 ILE A O 1
ATOM 1942 N N . ASP A 1 235 ? -9.815 -10.092 -9.342 1.00 96.44 235 ASP A N 1
ATOM 1943 C CA . ASP A 1 235 ? -11.081 -10.482 -8.710 1.00 96.44 235 ASP A CA 1
ATOM 1944 C C . ASP A 1 235 ? -10.914 -10.512 -7.186 1.00 96.44 235 ASP A C 1
ATOM 1946 O O . ASP A 1 235 ? -10.654 -11.544 -6.559 1.00 96.44 235 ASP A O 1
ATOM 1950 N N . PHE A 1 236 ? -11.067 -9.340 -6.573 1.00 97.25 236 PHE A N 1
ATOM 1951 C CA . PHE A 1 236 ? -10.967 -9.206 -5.127 1.00 97.25 236 PHE A CA 1
ATOM 1952 C C . PHE A 1 236 ? -12.015 -10.046 -4.402 1.00 97.25 236 PHE A C 1
ATOM 1954 O O . PHE A 1 236 ? -11.714 -10.616 -3.363 1.00 97.25 236 PHE A O 1
ATOM 1961 N N . LYS A 1 237 ? -13.239 -10.175 -4.922 1.00 95.56 237 LYS A N 1
ATOM 1962 C CA . LYS A 1 237 ? -14.288 -10.946 -4.236 1.00 95.56 237 LYS A CA 1
ATOM 1963 C C . LYS A 1 237 ? -13.915 -12.429 -4.180 1.00 95.56 237 LYS A C 1
ATOM 1965 O O . LYS A 1 237 ? -14.135 -13.049 -3.140 1.00 95.56 237 LYS A O 1
ATOM 1970 N N . ALA A 1 238 ? -13.316 -12.975 -5.239 1.00 95.81 238 ALA A N 1
ATOM 1971 C CA . ALA A 1 238 ? -12.788 -14.336 -5.249 1.00 95.81 238 ALA A CA 1
ATOM 1972 C C . ALA A 1 238 ? -11.602 -14.506 -4.287 1.00 95.81 238 ALA A C 1
ATOM 1974 O O . ALA A 1 238 ? -11.653 -15.401 -3.443 1.00 95.81 238 ALA A O 1
ATOM 1975 N N . LEU A 1 239 ? -10.605 -13.608 -4.319 1.00 94.44 239 LEU A N 1
ATOM 1976 C CA . LEU A 1 239 ? -9.473 -13.631 -3.371 1.00 94.44 239 LEU A CA 1
ATOM 1977 C C . LEU A 1 239 ? -9.933 -13.581 -1.914 1.00 94.44 239 LEU A C 1
ATOM 1979 O O . LEU A 1 239 ? -9.345 -14.197 -1.033 1.00 94.44 239 LEU A O 1
ATOM 1983 N N . ILE A 1 240 ? -10.994 -12.819 -1.652 1.00 95.38 240 ILE A N 1
ATOM 1984 C CA . ILE A 1 240 ? -11.560 -12.663 -0.319 1.00 95.38 240 ILE A CA 1
ATOM 1985 C C . ILE A 1 240 ? -12.280 -13.940 0.154 1.00 95.38 240 ILE A C 1
ATOM 1987 O O . ILE A 1 240 ? -12.293 -14.220 1.353 1.00 95.38 240 ILE A O 1
ATOM 1991 N N . LYS A 1 241 ? -12.914 -14.685 -0.758 1.00 92.12 241 LYS A N 1
ATOM 1992 C CA . LYS A 1 241 ? -13.670 -15.908 -0.447 1.00 92.12 241 LYS A CA 1
ATOM 1993 C C . LYS A 1 241 ? -12.790 -17.152 -0.353 1.00 92.12 241 LYS A C 1
ATOM 1995 O O . LYS A 1 241 ? -13.093 -18.012 0.459 1.00 92.12 241 LYS A O 1
ATOM 2000 N N . GLY A 1 242 ? -11.747 -17.251 -1.174 1.00 78.88 242 GLY A N 1
ATOM 2001 C CA . GLY A 1 242 ? -10.851 -18.412 -1.242 1.00 78.88 242 GLY A CA 1
ATOM 2002 C C . GLY A 1 242 ? -9.775 -18.462 -0.154 1.00 78.88 242 GLY A C 1
ATOM 2003 O O . GLY A 1 242 ? -8.721 -19.034 -0.405 1.00 78.88 242 GLY A O 1
ATOM 2004 N N . ARG A 1 243 ? -10.011 -17.814 0.992 1.00 62.66 243 ARG A N 1
ATOM 2005 C CA . ARG A 1 243 ? -9.084 -17.769 2.132 1.00 62.66 243 ARG A CA 1
ATOM 2006 C C . ARG A 1 243 ? -9.310 -18.910 3.106 1.00 62.66 243 ARG A C 1
ATOM 2008 O O . ARG A 1 243 ? -10.486 -19.312 3.247 1.00 62.66 243 ARG A O 1
#

Nearest PDB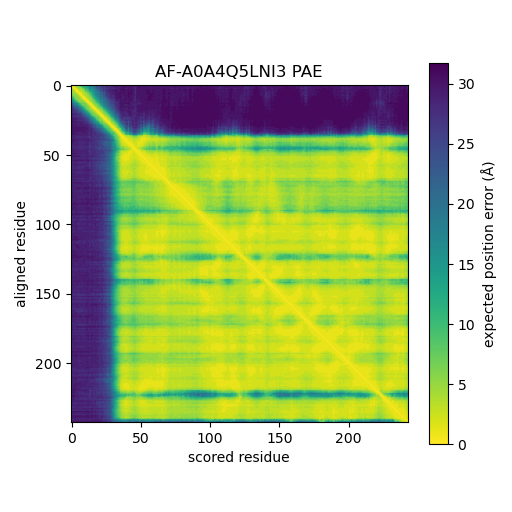 structures (foldseek):
  8ox9-assembly1_A  TM=4.709E-01  e=1.746E+00  Homo sapiens
  8oxc-assembly1_A  TM=2.962E-01  e=6.292E-01  Homo sapiens
  7oxx-assembly1_A  TM=3.210E-01  e=2.284E+00  Homo sapiens
  3fa8-assembly2_B  TM=3.811E-01  e=3.907E+00  Homo sapiens
  4q0k-assembly1_A  TM=3.409E-01  e=2.683E+00  Medicago truncatula

Organism: NCBI:txid2492395

Solvent-accessible surface area (backbone atoms only — not comparable to full-atom values): 14488 Å² total; per-residue (Å²): 132,90,81,92,84,88,82,83,88,80,91,78,88,82,82,84,83,82,88,75,83,82,77,84,73,80,76,79,71,75,74,71,72,77,73,82,72,49,66,80,42,77,51,80,52,95,93,45,50,39,37,28,31,50,47,76,63,73,83,38,68,64,50,51,54,72,72,51,80,68,69,54,75,64,29,47,51,35,34,51,52,42,50,50,53,49,46,70,78,41,83,57,84,75,59,73,43,87,65,84,83,61,69,46,41,36,36,44,48,43,38,50,97,93,40,65,24,35,64,42,53,44,47,75,38,71,46,60,33,36,38,47,58,49,34,34,38,34,44,36,40,73,83,26,43,45,68,31,51,42,76,47,74,44,79,77,51,100,50,32,35,37,38,30,30,56,41,85,53,87,94,39,90,40,34,43,35,37,38,32,53,64,35,77,91,52,43,27,28,42,41,36,31,74,63,51,60,78,93,72,17,69,47,43,31,24,26,54,92,40,44,82,80,41,44,27,42,35,36,46,46,83,81,57,78,58,86,72,84,85,63,52,87,77,64,59,71,56,56,66,64,77,98

pLDDT: mean 85.27, std 20.23, range [31.03, 98.75]

Sequence (243 aa):
MKKLIFIMVLFAACKSPEKKVDTVVKDTVAKTKHADTAFLLRDVKKGFYHAIYIEKNRSASQYKWLLGFKYDHYDSVNYNETYKILKVKHRKPLKEYDLSGLPKQWVPLNLYKGKYYLYAPSDGGSTQVRALTDSTVIYYDMDGPTVQPLLDFKKLNANKYFFKSLPFYQFVKSTNVTIYVIDPENMVTVWVDTTVPEAYRYMLYVAKEHAANFDMVVNYCKTERTDEFTFDKIDFKALIKGR

Foldseek 3Di:
DDDDDDDDDDDDDDDDDDDDDDDDDPPPPPPPPPPPWAWPDWDDDVVWTWTKTWALPCPDVLVCVLLVPDDDPQQVVVVVVLVVVVCVVPVDDFDFADQVPDFFKKWFWFAAPRFTAGEAALQNQPRQIWGDGRFWIWTRHNSHTHIWTWPDKDDPDPFKIWTKTQDPDPVFRIWIWIWGQLDPVQRWIWIATPRDPPVPGITIITRSVSNSVHIYTYTDIDPDHDDTDDTDDDPVVCSRPVD

Radius of gyration: 27.52 Å; Cα contacts (8 Å, |Δi|>4): 413; chains: 1; bounding box: 86×70×53 Å

Secondary structure (DSSP, 8-state):
-----------------PPPPPP--------------EEEEEEEETTEEEEEEEE--TTSHHHHHHTT----HHHHHHHHHHHHHHHHH--SPPPP---TT--SEEEE-EEETTEEEEEE-SSGGGG--EEE-SSEEEEEETTEEEEEEEEEEEEEETTEEEEEES-SSTTSS-EEEEEEEEETTTTEEEEEETTS-GGGSEEEEEEGGGGGGS-EEEEEESSS--PPP-PBPP-HHHHHH--